Protein AF-X0WZ00-F1 (afdb_monomer_lite)

Sequence (249 aa):
QNRIVHDVNNLIITLAARQKIDLQDITTVICAGNTAMVHFLLNLDPTRIRREPYIASAGFVPPIRAAEAGIQINKRGLLYCLPSVAAYVGSDIVAGVLTTRIFTKKGISLFADIGTNGEVVLGNQDWLVCASSSAGPAFEGSGVKHGMRAGAGAIEKLAILDDGSFELKTIANTHPVGICGSGLLDTLAELFTHGIIDRTGRFKPNGQPRLTEGNEGWQFQITPAGNEHQEIVITQADIDNLVRSKAGV

Structure (mmCIF, N/CA/C/O backbone):
data_AF-X0WZ00-F1
#
_entry.id   AF-X0WZ00-F1
#
loop_
_atom_site.group_PDB
_atom_site.id
_atom_site.type_symbol
_atom_site.label_atom_id
_atom_site.label_alt_id
_atom_site.label_comp_id
_atom_site.label_asym_id
_atom_site.label_entity_id
_atom_site.label_seq_id
_atom_site.pdbx_PDB_ins_code
_atom_site.Cartn_x
_atom_site.Cartn_y
_atom_site.Cartn_z
_atom_site.occupancy
_atom_site.B_iso_or_equiv
_atom_site.auth_seq_id
_atom_site.auth_comp_id
_atom_site.auth_asym_id
_atom_site.auth_atom_id
_atom_site.pdbx_PDB_model_num
ATOM 1 N N . GLN A 1 1 ? 14.692 9.480 -8.667 1.00 94.31 1 GLN A N 1
ATOM 2 C CA . GLN A 1 1 ? 15.314 8.181 -8.981 1.00 94.31 1 GLN A CA 1
ATOM 3 C C . GLN A 1 1 ? 16.189 7.625 -7.856 1.00 94.31 1 GLN A C 1
ATOM 5 O O . GLN A 1 1 ? 15.836 6.595 -7.312 1.00 94.31 1 GLN A O 1
ATOM 10 N N . ASN A 1 2 ? 17.285 8.275 -7.446 1.00 95.94 2 ASN A N 1
ATOM 11 C CA . ASN A 1 2 ? 18.267 7.667 -6.520 1.00 95.94 2 ASN A CA 1
ATOM 12 C C . ASN A 1 2 ? 17.673 6.996 -5.267 1.00 95.94 2 ASN A C 1
ATOM 14 O O . ASN A 1 2 ? 18.110 5.916 -4.892 1.00 95.94 2 ASN A O 1
ATOM 18 N N . ARG A 1 3 ? 16.651 7.605 -4.653 1.00 96.81 3 ARG A N 1
ATOM 19 C CA . ARG A 1 3 ? 15.987 7.069 -3.456 1.00 96.81 3 ARG A CA 1
ATOM 20 C C . ARG A 1 3 ? 15.280 5.727 -3.701 1.00 96.81 3 ARG A C 1
ATOM 22 O O . ARG A 1 3 ? 15.552 4.780 -2.980 1.00 96.81 3 ARG A O 1
ATOM 29 N N . ILE A 1 4 ? 14.459 5.616 -4.754 1.00 96.50 4 ILE A N 1
ATOM 30 C CA . ILE A 1 4 ? 13.740 4.362 -5.056 1.00 96.50 4 ILE A CA 1
ATOM 31 C C . ILE A 1 4 ? 14.713 3.242 -5.441 1.00 96.50 4 ILE A C 1
ATOM 33 O O . ILE A 1 4 ? 14.561 2.109 -5.004 1.00 96.50 4 ILE A O 1
ATOM 37 N N . VAL A 1 5 ? 15.761 3.570 -6.202 1.00 97.69 5 VAL A N 1
ATOM 38 C CA . VAL A 1 5 ? 16.801 2.611 -6.601 1.00 97.69 5 VAL A CA 1
ATOM 39 C C . VAL A 1 5 ? 17.596 2.126 -5.390 1.00 97.69 5 VAL A C 1
ATOM 41 O O . VAL A 1 5 ? 17.893 0.938 -5.285 1.00 97.69 5 VAL A O 1
ATOM 44 N N . HIS A 1 6 ? 17.919 3.024 -4.457 1.00 97.94 6 HIS A N 1
ATOM 45 C CA . HIS A 1 6 ? 18.581 2.667 -3.206 1.00 97.94 6 HIS A CA 1
ATOM 46 C C . HIS A 1 6 ? 17.734 1.696 -2.376 1.00 97.94 6 HIS A C 1
ATOM 48 O O . HIS A 1 6 ? 18.243 0.653 -1.971 1.00 97.94 6 HIS A O 1
ATOM 54 N N . ASP A 1 7 ? 16.444 1.984 -2.195 1.00 96.88 7 ASP A N 1
ATOM 55 C CA . ASP A 1 7 ? 15.536 1.123 -1.431 1.00 96.88 7 ASP A CA 1
ATOM 56 C C . ASP A 1 7 ? 15.377 -0.258 -2.088 1.00 96.88 7 ASP A C 1
ATOM 58 O O . ASP A 1 7 ? 15.488 -1.285 -1.416 1.00 96.88 7 ASP A O 1
ATOM 62 N N . VAL A 1 8 ? 15.206 -0.298 -3.416 1.00 97.00 8 VAL A N 1
ATOM 63 C CA . VAL A 1 8 ? 15.152 -1.546 -4.197 1.00 97.00 8 VAL A CA 1
ATOM 64 C C . VAL A 1 8 ? 16.437 -2.357 -4.027 1.00 97.00 8 VAL A C 1
ATOM 66 O O . VAL A 1 8 ? 16.373 -3.549 -3.732 1.00 97.00 8 VAL A O 1
ATOM 69 N N . ASN A 1 9 ? 17.606 -1.726 -4.155 1.00 98.19 9 ASN A N 1
ATOM 70 C CA . ASN A 1 9 ? 18.889 -2.406 -3.980 1.00 98.19 9 ASN A CA 1
ATOM 71 C C . ASN A 1 9 ? 19.060 -2.939 -2.556 1.00 98.19 9 ASN A C 1
ATOM 73 O O . ASN A 1 9 ? 19.462 -4.087 -2.391 1.00 98.19 9 ASN A O 1
ATOM 77 N N . ASN A 1 10 ? 18.710 -2.155 -1.534 1.00 98.12 10 ASN A N 1
ATOM 78 C CA . ASN A 1 10 ? 18.778 -2.599 -0.142 1.00 98.12 10 ASN A CA 1
ATOM 79 C C . ASN A 1 10 ? 17.922 -3.852 0.088 1.00 98.12 10 ASN A C 1
ATOM 81 O O . ASN A 1 10 ? 18.379 -4.795 0.737 1.00 98.12 10 ASN A O 1
ATOM 85 N N . LEU A 1 11 ? 16.706 -3.894 -0.469 1.00 97.12 11 LEU A N 1
ATOM 86 C CA . LEU A 1 11 ? 15.827 -5.061 -0.380 1.00 97.12 11 LEU A CA 1
ATOM 87 C C . LEU A 1 11 ? 16.398 -6.275 -1.123 1.00 97.12 11 LEU A C 1
ATOM 89 O O . LEU A 1 11 ? 16.447 -7.360 -0.544 1.00 97.12 11 LEU A O 1
ATOM 93 N N . ILE A 1 12 ? 16.877 -6.098 -2.359 1.00 97.69 12 ILE A N 1
ATOM 94 C CA . ILE A 1 12 ? 17.497 -7.174 -3.151 1.00 97.69 12 ILE A CA 1
ATOM 95 C C . ILE A 1 12 ? 18.708 -7.751 -2.411 1.00 97.69 12 ILE A C 1
ATOM 97 O O . ILE A 1 12 ? 18.774 -8.961 -2.209 1.00 97.69 12 ILE A O 1
ATOM 101 N N . ILE A 1 13 ? 19.631 -6.898 -1.955 1.00 97.88 13 ILE A N 1
ATOM 102 C CA . ILE A 1 13 ? 20.845 -7.301 -1.229 1.00 97.88 13 ILE A CA 1
ATOM 103 C C . ILE A 1 13 ? 20.477 -8.049 0.054 1.00 97.88 13 ILE A C 1
ATOM 105 O O . ILE A 1 13 ? 21.031 -9.112 0.334 1.00 97.88 13 ILE A O 1
ATOM 109 N N . THR A 1 14 ? 19.508 -7.532 0.813 1.00 97.81 14 THR A N 1
ATOM 110 C CA . THR A 1 14 ? 19.050 -8.160 2.060 1.00 97.81 14 THR A CA 1
ATOM 111 C C . THR A 1 14 ? 18.461 -9.549 1.807 1.00 97.81 14 THR A C 1
ATOM 113 O O . THR A 1 14 ? 18.775 -10.493 2.533 1.00 97.81 14 THR A O 1
ATOM 116 N N . LEU A 1 15 ? 17.613 -9.701 0.785 1.00 97.25 15 LEU A N 1
ATOM 117 C CA . LEU A 1 15 ? 16.998 -10.985 0.443 1.00 97.25 15 LEU A CA 1
ATOM 118 C C . LEU A 1 15 ? 18.025 -11.980 -0.110 1.00 97.25 15 LEU A C 1
ATOM 120 O O . LEU A 1 15 ? 18.040 -13.131 0.325 1.00 97.25 15 LEU A O 1
ATOM 124 N N . ALA A 1 16 ? 18.913 -11.534 -1.000 1.00 97.69 16 ALA A N 1
ATOM 125 C CA . ALA A 1 16 ? 19.975 -12.358 -1.568 1.00 97.69 16 ALA A CA 1
ATOM 126 C C . ALA A 1 16 ? 20.918 -12.886 -0.476 1.00 97.69 16 ALA A C 1
ATOM 128 O O . ALA A 1 16 ? 21.170 -14.088 -0.412 1.00 97.69 16 ALA A O 1
ATOM 129 N N . ALA A 1 17 ? 21.344 -12.026 0.458 1.00 97.44 17 ALA A N 1
ATOM 130 C CA . ALA A 1 17 ? 22.181 -12.422 1.588 1.00 97.44 17 ALA A CA 1
ATOM 131 C C . ALA A 1 17 ? 21.488 -13.450 2.499 1.00 97.44 17 ALA A C 1
ATOM 133 O O . ALA A 1 17 ? 22.096 -14.454 2.873 1.00 97.44 17 ALA A O 1
ATOM 134 N N . ARG A 1 18 ? 20.200 -13.246 2.818 1.00 97.06 18 ARG A N 1
ATOM 135 C CA . ARG A 1 18 ? 19.408 -14.192 3.630 1.00 97.06 18 ARG A CA 1
ATOM 136 C C . ARG A 1 18 ? 19.293 -15.569 2.978 1.00 97.06 18 ARG A C 1
ATOM 138 O O . ARG A 1 18 ? 19.318 -16.570 3.686 1.00 97.06 18 ARG A O 1
ATOM 145 N N . GLN A 1 19 ? 19.180 -15.611 1.653 1.00 97.38 19 GLN A N 1
ATOM 146 C CA . GLN A 1 19 ? 19.048 -16.849 0.880 1.00 97.38 19 GLN A CA 1
ATOM 147 C C . GLN A 1 19 ? 20.389 -17.404 0.372 1.00 97.38 19 GLN A C 1
ATOM 149 O O . GLN A 1 19 ? 20.400 -18.448 -0.273 1.00 97.38 19 GLN A O 1
ATOM 154 N N . LYS A 1 20 ? 21.516 -16.741 0.674 1.00 97.50 20 LYS A N 1
ATOM 155 C CA . LYS A 1 20 ? 22.863 -17.091 0.183 1.00 97.50 20 LYS A CA 1
ATOM 156 C C . LYS A 1 20 ? 22.942 -17.182 -1.351 1.00 97.50 20 LYS A C 1
ATOM 158 O O . LYS A 1 20 ? 23.599 -18.070 -1.885 1.00 97.50 20 LYS A O 1
ATOM 163 N N . ILE A 1 21 ? 22.267 -16.266 -2.043 1.00 97.88 21 ILE A N 1
ATOM 164 C CA . ILE A 1 21 ? 22.277 -16.139 -3.506 1.00 97.88 21 ILE A CA 1
ATOM 165 C C . ILE A 1 21 ? 23.282 -15.046 -3.890 1.00 97.88 21 ILE A C 1
ATOM 167 O O . ILE A 1 21 ? 23.257 -13.963 -3.302 1.00 97.88 21 ILE A O 1
ATOM 171 N N . ASP A 1 22 ? 24.151 -15.302 -4.873 1.00 97.81 22 ASP A N 1
ATOM 172 C CA . ASP A 1 22 ? 25.007 -14.255 -5.438 1.00 97.81 22 ASP A CA 1
ATOM 173 C C . ASP A 1 22 ? 24.145 -13.298 -6.279 1.00 97.81 22 ASP A C 1
ATOM 175 O O . ASP A 1 22 ? 23.304 -13.721 -7.072 1.00 97.81 22 ASP A O 1
ATOM 179 N N . LEU A 1 23 ? 24.355 -11.986 -6.149 1.00 97.56 23 LEU A N 1
ATOM 180 C CA . LEU A 1 23 ? 23.665 -10.995 -6.982 1.00 97.56 23 LEU A CA 1
ATOM 181 C C . LEU A 1 23 ? 23.898 -11.234 -8.481 1.00 97.56 23 LEU A C 1
ATOM 183 O O . LEU A 1 23 ? 23.042 -10.885 -9.294 1.00 97.56 23 LEU A O 1
ATOM 187 N N . GLN A 1 24 ? 25.032 -11.834 -8.861 1.00 97.44 24 GLN A N 1
ATOM 188 C CA . GLN A 1 24 ? 25.316 -12.221 -10.242 1.00 97.44 24 GLN A CA 1
ATOM 189 C C . GLN A 1 24 ? 24.452 -13.390 -10.737 1.00 97.44 24 GLN A C 1
ATOM 191 O O . GLN A 1 24 ? 24.302 -13.533 -11.950 1.00 97.44 24 GLN A O 1
ATOM 196 N N . ASP A 1 25 ? 23.826 -14.171 -9.859 1.00 98.00 25 ASP A N 1
ATOM 197 C CA . ASP A 1 25 ? 22.879 -15.220 -10.261 1.00 98.00 25 ASP A CA 1
ATOM 198 C C . ASP A 1 25 ? 21.481 -14.652 -10.561 1.00 98.00 25 ASP A C 1
ATOM 200 O O . ASP A 1 25 ? 20.664 -15.286 -11.233 1.00 98.00 25 ASP A O 1
ATOM 204 N N . ILE A 1 26 ? 21.202 -13.416 -10.132 1.00 98.19 26 ILE A N 1
ATOM 205 C CA . ILE A 1 26 ? 19.947 -12.722 -10.423 1.00 98.19 26 ILE A CA 1
ATOM 206 C C . ILE A 1 26 ? 20.038 -12.106 -11.822 1.00 98.19 26 ILE A C 1
ATOM 208 O O . ILE A 1 26 ? 20.692 -11.087 -12.049 1.00 98.19 26 ILE A O 1
ATOM 212 N N . THR A 1 27 ? 19.373 -12.730 -12.791 1.00 98.12 27 THR A N 1
ATOM 213 C CA . THR A 1 27 ? 19.451 -12.337 -14.209 1.00 98.12 27 THR A CA 1
ATOM 214 C C . THR A 1 27 ? 18.275 -11.489 -14.683 1.00 98.12 27 THR A C 1
ATOM 216 O O . THR A 1 27 ? 18.316 -10.944 -15.786 1.00 98.12 27 THR A O 1
ATOM 219 N N . THR A 1 28 ? 17.203 -11.361 -13.902 1.00 98.06 28 THR A N 1
ATOM 220 C CA . THR A 1 28 ? 16.005 -10.615 -14.306 1.00 98.06 28 THR A CA 1
ATOM 221 C C . THR A 1 28 ? 15.279 -10.040 -13.096 1.00 98.06 28 THR A C 1
ATOM 223 O O . THR A 1 28 ? 15.147 -10.704 -12.072 1.00 98.06 28 THR A O 1
ATOM 226 N N . VAL A 1 29 ? 14.776 -8.815 -13.244 1.00 97.69 29 VAL A N 1
ATOM 227 C CA . VAL A 1 29 ? 13.856 -8.150 -12.317 1.00 97.69 29 VAL A CA 1
ATOM 228 C C . VAL A 1 29 ? 12.617 -7.729 -13.101 1.00 97.69 29 VAL A C 1
ATOM 230 O O . VAL A 1 29 ? 12.730 -7.134 -14.173 1.00 97.69 29 VAL A O 1
ATOM 233 N N . ILE A 1 30 ? 11.436 -8.033 -12.563 1.00 97.50 30 ILE A N 1
ATOM 234 C CA . ILE A 1 30 ? 10.154 -7.552 -13.086 1.00 97.50 30 ILE A CA 1
ATOM 235 C C . ILE A 1 30 ? 9.600 -6.528 -12.096 1.00 97.50 30 ILE A C 1
ATOM 237 O O . ILE A 1 30 ? 9.541 -6.776 -10.895 1.00 97.50 30 ILE A O 1
ATOM 241 N N . CYS A 1 31 ? 9.234 -5.369 -12.622 1.00 95.75 31 CYS A N 1
ATOM 242 C CA . CYS A 1 31 ? 8.854 -4.163 -11.912 1.00 95.75 31 CYS A CA 1
ATOM 243 C C . CYS A 1 31 ? 7.374 -3.869 -12.193 1.00 95.75 31 CYS A C 1
ATOM 245 O O . CYS A 1 31 ? 6.946 -3.824 -13.351 1.00 95.75 31 CYS A O 1
ATOM 247 N N . ALA A 1 32 ? 6.600 -3.676 -11.128 1.00 96.25 32 ALA A N 1
ATOM 248 C CA . ALA A 1 32 ? 5.213 -3.236 -11.179 1.00 96.25 32 ALA A CA 1
ATOM 249 C C . ALA A 1 32 ? 5.025 -2.084 -10.189 1.00 96.25 32 ALA A C 1
ATOM 251 O O . ALA A 1 32 ? 5.600 -2.101 -9.100 1.00 96.25 32 ALA A O 1
ATOM 252 N N . GLY A 1 33 ? 4.257 -1.077 -10.583 1.00 94.56 33 GLY A N 1
ATOM 253 C CA . GLY A 1 33 ? 3.961 0.088 -9.759 1.00 94.56 33 GLY A CA 1
ATOM 254 C C . GLY A 1 33 ? 3.137 1.107 -10.528 1.00 94.56 33 GLY A C 1
ATOM 255 O O . GLY A 1 33 ? 3.071 1.060 -11.762 1.00 94.56 33 GLY A O 1
ATOM 256 N N . ASN A 1 34 ? 2.534 2.048 -9.806 1.00 94.88 34 ASN A N 1
ATOM 257 C CA . ASN A 1 34 ? 1.778 3.105 -10.454 1.00 94.88 34 ASN A CA 1
ATOM 258 C C . ASN A 1 34 ? 2.660 3.892 -11.440 1.00 94.88 34 ASN A C 1
ATOM 260 O O . ASN A 1 34 ? 3.894 3.934 -11.331 1.00 94.88 34 ASN A O 1
ATOM 264 N N . THR A 1 35 ? 2.025 4.541 -12.412 1.00 96.31 35 THR A N 1
ATOM 265 C CA . THR A 1 35 ? 2.707 5.188 -13.539 1.00 96.31 35 THR A CA 1
ATOM 266 C C . THR A 1 35 ? 3.790 6.164 -13.078 1.00 96.31 35 THR A C 1
ATOM 268 O O . THR A 1 35 ? 4.890 6.170 -13.632 1.00 96.31 35 THR A O 1
ATOM 271 N N . ALA A 1 36 ? 3.534 6.944 -12.023 1.00 95.75 36 ALA A N 1
ATOM 272 C CA . ALA A 1 36 ? 4.513 7.876 -11.469 1.00 95.75 36 ALA A CA 1
ATOM 273 C C . ALA A 1 36 ? 5.739 7.162 -10.873 1.00 95.75 36 ALA A C 1
ATOM 275 O O . ALA A 1 36 ? 6.868 7.581 -11.133 1.00 95.75 36 ALA A O 1
ATOM 276 N N . MET A 1 37 ? 5.547 6.066 -10.128 1.00 95.69 37 MET A N 1
ATOM 277 C CA . MET A 1 37 ? 6.654 5.286 -9.560 1.00 95.69 37 MET A CA 1
ATOM 278 C C . MET A 1 37 ? 7.556 4.690 -10.640 1.00 95.69 37 MET A C 1
ATOM 280 O O . MET A 1 37 ? 8.781 4.773 -10.521 1.00 95.69 37 MET A O 1
ATOM 284 N N . VAL A 1 38 ? 6.980 4.167 -11.727 1.00 96.75 38 VAL A N 1
ATOM 285 C CA . VAL A 1 38 ? 7.760 3.662 -12.870 1.00 96.75 38 VAL A CA 1
ATOM 286 C C . VAL A 1 38 ? 8.565 4.792 -13.521 1.00 96.75 38 VAL A C 1
ATOM 288 O O . VAL A 1 38 ? 9.748 4.615 -13.811 1.00 96.75 38 VAL A O 1
ATOM 291 N N . HIS A 1 39 ? 7.981 5.986 -13.675 1.00 97.50 39 HIS A N 1
ATOM 292 C CA . HIS A 1 39 ? 8.710 7.149 -14.195 1.00 97.50 39 HIS A CA 1
ATOM 293 C C . HIS A 1 39 ? 9.869 7.549 -13.274 1.00 97.50 39 HIS A C 1
ATOM 295 O O . HIS A 1 39 ? 10.976 7.795 -13.751 1.00 97.50 39 HIS A O 1
ATOM 301 N N . PHE A 1 40 ? 9.662 7.551 -11.955 1.00 97.19 40 PHE A N 1
ATOM 302 C CA . PHE A 1 40 ? 10.725 7.857 -10.998 1.00 97.19 40 PHE A CA 1
ATOM 303 C C . PHE A 1 40 ? 11.846 6.817 -10.983 1.00 97.19 40 PHE A C 1
ATOM 305 O O . PHE A 1 40 ? 13.004 7.203 -10.800 1.00 97.19 40 PHE A O 1
ATOM 312 N N . LEU A 1 41 ? 11.518 5.532 -11.154 1.00 97.56 41 LEU A N 1
ATOM 313 C CA . LEU A 1 41 ? 12.489 4.440 -11.250 1.00 97.56 41 LEU A CA 1
ATOM 314 C C . LEU A 1 41 ? 13.350 4.567 -12.510 1.00 97.56 41 LEU A C 1
ATOM 316 O O . LEU A 1 41 ? 14.567 4.410 -12.442 1.00 97.56 41 LEU A O 1
ATOM 320 N N . LEU A 1 42 ? 12.727 4.891 -13.641 1.00 96.94 42 LEU A N 1
ATOM 321 C CA . LEU A 1 42 ? 13.376 4.969 -14.952 1.00 96.94 42 LEU A CA 1
ATOM 322 C C . LEU A 1 42 ? 13.938 6.360 -15.287 1.00 96.94 42 LEU A C 1
ATOM 324 O O . LEU A 1 42 ? 14.445 6.566 -16.385 1.00 96.94 42 LEU A O 1
ATOM 328 N N . ASN A 1 43 ? 13.853 7.313 -14.355 1.00 97.12 43 ASN A N 1
ATOM 329 C CA . ASN A 1 43 ? 14.239 8.715 -14.557 1.00 97.12 43 ASN A CA 1
ATOM 330 C C . ASN A 1 43 ? 13.526 9.411 -15.729 1.00 97.12 43 ASN A C 1
ATOM 332 O O . ASN A 1 43 ? 14.099 10.277 -16.389 1.00 97.12 43 ASN A O 1
ATOM 336 N N . LEU A 1 44 ? 12.281 9.029 -16.004 1.00 96.81 44 LEU A N 1
ATOM 337 C CA . LEU A 1 44 ? 11.454 9.669 -17.022 1.00 96.81 44 LEU A CA 1
ATOM 338 C C . LEU A 1 44 ? 10.802 10.931 -16.453 1.00 96.81 44 LEU A C 1
ATOM 340 O O . LEU A 1 44 ? 10.463 10.973 -15.270 1.00 96.81 44 LEU A O 1
ATOM 344 N N . ASP A 1 45 ? 10.570 11.937 -17.301 1.00 96.62 45 ASP A N 1
ATOM 345 C CA . ASP A 1 45 ? 9.886 13.171 -16.899 1.00 96.62 45 ASP A CA 1
ATOM 346 C C . ASP A 1 45 ? 8.425 12.881 -16.484 1.00 96.62 45 ASP A C 1
ATOM 348 O O . ASP A 1 45 ? 7.627 12.449 -17.324 1.00 96.62 45 ASP A O 1
ATOM 352 N N . PRO A 1 46 ? 8.036 13.122 -15.218 1.00 95.62 46 PRO A N 1
ATOM 353 C CA . PRO A 1 46 ? 6.682 12.888 -14.731 1.00 95.62 46 PRO A CA 1
ATOM 354 C C . PRO A 1 46 ? 5.796 14.145 -14.802 1.00 95.62 46 PRO A C 1
ATOM 356 O O . PRO A 1 46 ? 4.633 14.100 -14.403 1.00 95.62 46 PRO A O 1
ATOM 359 N N . THR A 1 47 ? 6.310 15.285 -15.284 1.00 95.25 47 THR A N 1
ATOM 360 C CA . THR A 1 47 ? 5.662 16.606 -15.167 1.00 95.25 47 THR A CA 1
ATOM 361 C C . THR A 1 47 ? 4.240 16.638 -15.729 1.00 95.25 47 THR A C 1
ATOM 363 O O . THR A 1 47 ? 3.360 17.287 -15.157 1.00 95.25 47 THR A O 1
ATOM 366 N N . ARG A 1 48 ? 4.001 15.928 -16.838 1.00 95.00 48 ARG A N 1
ATOM 367 C CA . ARG A 1 48 ? 2.707 15.906 -17.539 1.00 95.00 48 ARG A CA 1
ATOM 368 C C . ARG A 1 48 ? 1.702 14.894 -16.990 1.00 95.00 48 ARG A C 1
ATOM 370 O O . ARG A 1 48 ? 0.524 15.031 -17.291 1.00 95.00 48 ARG A O 1
ATO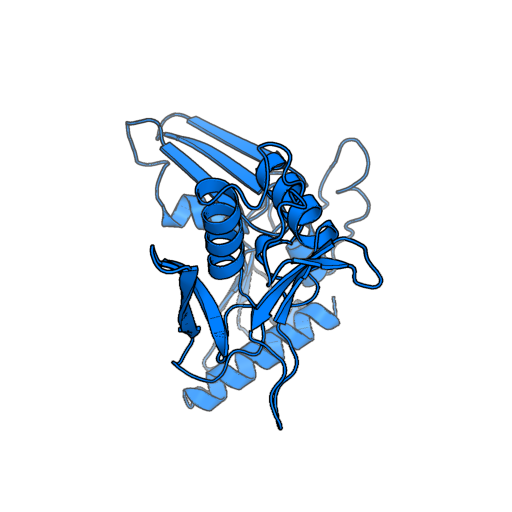M 377 N N . ILE A 1 49 ? 2.112 13.973 -16.113 1.00 95.56 49 ILE A N 1
ATOM 378 C CA . ILE A 1 49 ? 1.194 13.008 -15.479 1.00 95.56 49 ILE A CA 1
ATOM 379 C C . ILE A 1 49 ? 0.094 13.747 -14.705 1.00 95.56 49 ILE A C 1
ATOM 381 O O . ILE A 1 49 ? -1.074 13.393 -14.788 1.00 95.56 49 ILE A O 1
ATOM 385 N N . ARG A 1 50 ? 0.466 14.818 -13.993 1.00 94.06 50 ARG A N 1
ATOM 386 C CA . ARG A 1 50 ? -0.447 15.615 -13.154 1.00 94.06 50 ARG A CA 1
ATOM 387 C C . ARG A 1 50 ? -1.044 16.849 -13.834 1.00 94.06 50 ARG A C 1
ATOM 389 O O . ARG A 1 50 ? -1.725 17.623 -13.166 1.00 94.06 50 ARG A O 1
ATOM 396 N N . ARG A 1 51 ? -0.701 17.115 -15.097 1.00 93.12 51 ARG A N 1
ATOM 397 C CA . ARG A 1 51 ? -1.161 18.303 -15.831 1.00 93.12 51 ARG A CA 1
ATOM 398 C C . ARG A 1 51 ? -2.091 17.858 -16.931 1.00 93.12 51 ARG A C 1
ATOM 400 O O . ARG A 1 51 ? -1.721 16.971 -17.689 1.00 93.12 51 ARG A O 1
ATOM 407 N N . GLU A 1 52 ? -3.245 18.502 -17.038 1.00 92.88 52 GLU A N 1
ATOM 408 C CA . GLU A 1 52 ? -4.181 18.262 -18.131 1.00 92.88 52 GLU A CA 1
ATOM 409 C C . GLU A 1 52 ? -3.443 18.312 -19.488 1.00 92.88 52 GLU A C 1
ATOM 411 O O . GLU A 1 52 ? -2.629 19.221 -19.700 1.00 92.88 52 GLU A O 1
ATOM 416 N N . PRO A 1 53 ? -3.646 17.323 -20.381 1.00 94.62 53 PRO A N 1
ATOM 417 C CA . PRO A 1 53 ? -4.650 16.245 -20.340 1.00 94.62 53 PRO A CA 1
ATOM 418 C C . PRO A 1 53 ? -4.173 14.914 -19.706 1.00 94.62 53 PRO A C 1
ATOM 420 O O . PRO A 1 53 ? -4.613 13.844 -20.110 1.00 94.62 53 PRO A O 1
ATOM 423 N N . TYR A 1 54 ? -3.288 14.969 -18.705 1.00 94.25 54 TYR A N 1
ATOM 424 C CA . TYR A 1 54 ? -2.828 13.843 -17.871 1.00 94.25 54 TYR A CA 1
ATOM 425 C C . TYR A 1 54 ? -2.107 12.747 -18.664 1.00 94.25 54 TYR A C 1
ATOM 427 O O . TYR A 1 54 ? -2.479 11.574 -18.649 1.00 94.25 54 TYR A O 1
ATOM 435 N N . ILE A 1 55 ? -1.052 13.135 -19.383 1.00 94.50 55 ILE A N 1
ATOM 436 C CA . ILE A 1 55 ? -0.309 12.234 -20.273 1.00 94.50 55 ILE A CA 1
ATOM 437 C C . ILE A 1 55 ? 1.019 11.827 -19.631 1.00 94.50 55 ILE A C 1
ATOM 439 O O . ILE A 1 55 ? 1.847 12.670 -19.276 1.00 94.50 55 ILE A O 1
ATOM 443 N N . ALA A 1 56 ? 1.235 10.517 -19.524 1.00 95.50 56 ALA A N 1
ATOM 444 C CA . ALA A 1 56 ? 2.508 9.929 -19.123 1.00 95.50 56 ALA A CA 1
ATOM 445 C C . ALA A 1 56 ? 3.548 10.006 -20.253 1.00 95.50 56 ALA A C 1
ATOM 447 O O . ALA A 1 56 ? 3.198 9.962 -21.432 1.00 95.50 56 ALA A O 1
ATOM 448 N N . SER A 1 57 ? 4.835 10.080 -19.907 1.00 95.19 57 SER A N 1
ATOM 449 C CA . SER A 1 57 ? 5.913 10.105 -20.907 1.00 95.19 57 SER A CA 1
ATOM 450 C C . SER A 1 57 ? 6.033 8.781 -21.663 1.00 95.19 57 SER A C 1
ATOM 452 O O . SER A 1 57 ? 6.371 8.784 -22.844 1.00 95.19 57 SER A O 1
ATOM 454 N N . ALA A 1 58 ? 5.719 7.661 -21.007 1.00 94.38 58 ALA A N 1
ATOM 455 C CA . ALA A 1 58 ? 5.596 6.353 -21.639 1.00 94.38 58 ALA A CA 1
ATOM 456 C C . ALA A 1 58 ? 4.555 5.486 -20.912 1.00 94.38 58 ALA A C 1
ATOM 458 O O . ALA A 1 58 ? 4.538 5.437 -19.683 1.00 94.38 58 ALA A O 1
ATOM 459 N N . GLY A 1 59 ? 3.711 4.779 -21.672 1.00 92.62 59 GLY A N 1
ATOM 460 C CA . GLY A 1 59 ? 2.841 3.710 -21.152 1.00 92.62 59 GLY 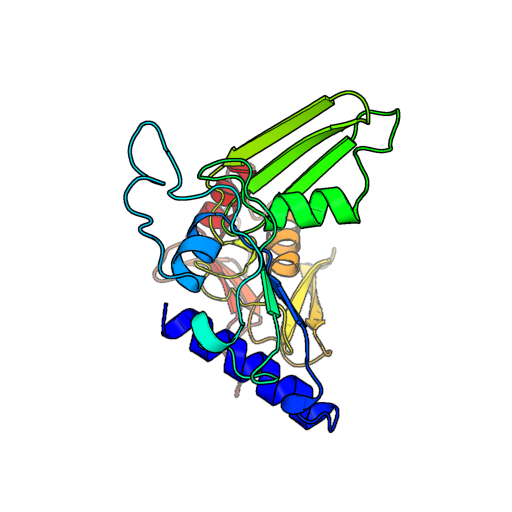A CA 1
ATOM 461 C C . GLY A 1 59 ? 3.493 2.324 -21.211 1.00 92.62 59 GLY A C 1
ATOM 462 O O . GLY A 1 59 ? 3.127 1.424 -20.464 1.00 92.62 59 GLY A O 1
ATOM 463 N N . PHE A 1 60 ? 4.503 2.155 -22.063 1.00 95.62 60 PHE A N 1
ATOM 464 C CA . PHE A 1 60 ? 5.284 0.931 -22.200 1.00 95.62 60 PHE A CA 1
ATOM 465 C C . PHE A 1 60 ? 6.751 1.298 -22.403 1.00 95.62 60 PHE A C 1
ATOM 467 O O . PHE A 1 60 ? 7.065 2.187 -23.197 1.00 95.62 60 PHE A O 1
ATOM 474 N N . VAL A 1 61 ? 7.639 0.601 -21.698 1.00 93.94 61 VAL A N 1
ATOM 475 C CA . VAL A 1 61 ? 9.088 0.725 -21.860 1.00 93.94 61 VAL A CA 1
ATOM 476 C C . VAL A 1 61 ? 9.626 -0.668 -22.185 1.00 93.94 61 VAL A C 1
ATOM 478 O O . VAL A 1 61 ? 9.301 -1.611 -21.460 1.00 93.94 61 VAL A O 1
ATOM 481 N N . PRO A 1 62 ? 10.405 -0.837 -23.271 1.00 95.62 62 PRO A N 1
ATOM 482 C CA . PRO A 1 62 ? 11.006 -2.128 -23.580 1.00 95.62 62 PRO A CA 1
ATOM 483 C C . PRO A 1 62 ? 11.968 -2.560 -22.461 1.00 95.62 62 PRO A C 1
ATOM 485 O O . PRO A 1 62 ? 12.429 -1.718 -21.689 1.00 95.62 62 PRO A O 1
ATOM 488 N N . PRO A 1 63 ? 12.306 -3.856 -22.367 1.00 97.00 63 PRO A N 1
ATOM 489 C CA . PRO A 1 63 ? 13.257 -4.327 -21.368 1.00 97.00 63 PRO A CA 1
ATOM 490 C C . PRO A 1 63 ? 14.600 -3.607 -21.514 1.00 97.00 63 PRO A C 1
ATOM 492 O O . PRO A 1 63 ? 15.157 -3.549 -22.612 1.00 97.00 63 PRO A O 1
ATOM 495 N N . ILE A 1 64 ? 15.123 -3.089 -20.406 1.00 97.44 64 ILE A N 1
ATOM 496 C CA . ILE A 1 64 ? 16.431 -2.423 -20.346 1.00 97.44 64 ILE A CA 1
ATOM 497 C C . ILE A 1 64 ? 17.399 -3.245 -19.502 1.00 97.44 64 ILE A C 1
ATOM 499 O O . ILE A 1 64 ? 16.988 -4.159 -18.781 1.00 97.44 64 ILE A O 1
ATOM 503 N N . ARG A 1 65 ? 18.696 -2.930 -19.534 1.00 98.12 65 ARG A N 1
ATOM 504 C CA . ARG A 1 65 ? 19.610 -3.522 -18.549 1.00 98.12 65 ARG A CA 1
ATOM 505 C C . ARG A 1 65 ? 19.283 -2.959 -17.173 1.00 98.12 65 ARG A C 1
ATOM 507 O O . ARG A 1 65 ? 19.165 -1.750 -17.005 1.00 98.12 65 ARG A O 1
ATOM 514 N N . ALA A 1 66 ? 19.226 -3.817 -16.161 1.00 97.88 66 ALA A N 1
ATOM 515 C CA . ALA A 1 66 ? 18.978 -3.393 -14.783 1.00 97.88 66 ALA A CA 1
ATOM 516 C C . ALA A 1 66 ? 20.010 -2.353 -14.297 1.00 97.88 66 ALA A C 1
ATOM 518 O O . ALA A 1 66 ? 19.666 -1.410 -13.585 1.00 97.88 66 ALA A O 1
ATOM 519 N N . ALA A 1 67 ? 21.254 -2.469 -14.775 1.00 97.31 67 ALA A N 1
ATOM 520 C CA . ALA A 1 67 ? 22.326 -1.518 -14.500 1.00 97.31 67 ALA A CA 1
ATOM 521 C C . ALA A 1 67 ? 22.041 -0.091 -15.012 1.00 97.31 67 ALA A C 1
ATOM 523 O O . ALA A 1 67 ? 22.508 0.862 -14.397 1.00 97.31 67 ALA A O 1
ATOM 524 N N . GLU A 1 68 ? 21.258 0.080 -16.085 1.00 96.56 68 GLU A N 1
ATOM 525 C CA . GLU A 1 68 ? 20.880 1.406 -16.609 1.00 96.56 68 GLU A CA 1
ATOM 526 C C . GLU A 1 68 ? 19.938 2.150 -15.650 1.00 96.56 68 GLU A C 1
ATOM 528 O O . GLU A 1 68 ? 19.996 3.372 -15.547 1.00 96.56 68 GLU A O 1
ATOM 533 N N . ALA A 1 69 ? 19.122 1.413 -14.888 1.00 96.38 69 ALA A N 1
ATOM 534 C CA . ALA A 1 69 ? 18.303 1.958 -13.805 1.00 96.38 69 ALA A CA 1
ATOM 535 C C . ALA A 1 69 ? 19.051 2.024 -12.457 1.00 96.38 69 ALA A C 1
ATOM 537 O O . ALA A 1 69 ? 18.477 2.445 -11.457 1.00 96.38 69 ALA A O 1
ATOM 538 N N . GLY A 1 70 ? 20.316 1.587 -12.399 1.00 97.19 70 GLY A N 1
ATOM 539 C CA . GLY A 1 70 ? 21.108 1.517 -11.168 1.00 97.19 70 GLY A CA 1
ATOM 540 C C . GLY A 1 70 ? 20.773 0.335 -10.246 1.00 97.19 70 GLY A C 1
ATOM 541 O O . GLY A 1 70 ? 21.181 0.341 -9.083 1.00 97.19 70 GLY A O 1
ATOM 542 N N . ILE A 1 71 ? 20.049 -0.678 -10.735 1.00 98.12 71 ILE A N 1
ATOM 543 C CA . ILE A 1 71 ? 19.722 -1.893 -9.976 1.00 98.12 71 ILE A CA 1
ATOM 544 C C . ILE A 1 71 ? 20.916 -2.863 -9.985 1.00 98.12 71 ILE A C 1
ATOM 546 O O . ILE A 1 71 ? 21.470 -3.190 -11.037 1.00 98.12 71 ILE A O 1
ATOM 550 N N . GLN A 1 72 ? 21.301 -3.340 -8.802 1.00 97.44 72 GLN A N 1
ATOM 551 C CA . GLN A 1 72 ? 22.506 -4.134 -8.558 1.00 97.44 72 GLN A CA 1
ATOM 552 C C . GLN A 1 72 ? 22.213 -5.639 -8.584 1.00 97.44 72 GLN A C 1
ATOM 554 O O . GLN A 1 72 ? 22.049 -6.283 -7.552 1.00 97.44 72 GLN A O 1
ATOM 559 N N . ILE A 1 73 ? 22.169 -6.193 -9.794 1.00 98.19 73 ILE A N 1
ATOM 560 C CA . ILE A 1 73 ? 22.077 -7.636 -10.064 1.00 98.19 73 ILE A CA 1
ATOM 561 C C . ILE A 1 73 ? 23.199 -8.049 -11.037 1.00 98.19 73 ILE A C 1
ATOM 563 O O . ILE A 1 73 ? 24.208 -7.343 -11.161 1.00 98.19 73 ILE A O 1
ATOM 567 N N . ASN A 1 74 ? 23.051 -9.159 -11.768 1.00 98.25 74 ASN A N 1
ATOM 568 C CA . ASN A 1 74 ? 23.953 -9.495 -12.868 1.00 98.25 74 ASN A CA 1
ATOM 569 C C . ASN A 1 74 ? 24.138 -8.298 -13.824 1.00 98.25 74 ASN A C 1
ATOM 571 O O . ASN A 1 74 ? 23.170 -7.651 -14.221 1.00 98.25 74 ASN A O 1
ATOM 575 N N . LYS A 1 75 ? 25.372 -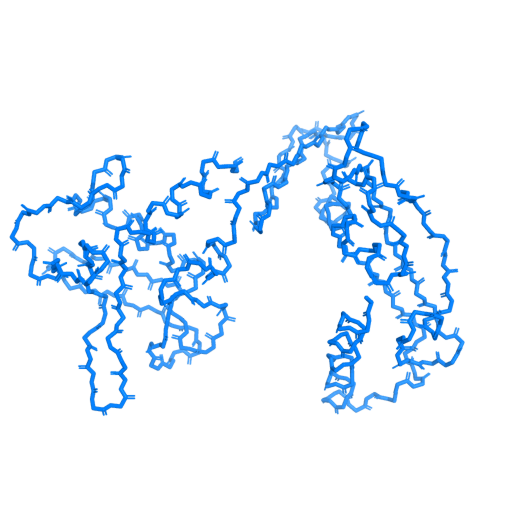8.031 -14.273 1.00 94.88 75 LYS A N 1
ATOM 576 C CA . LYS A 1 75 ? 25.676 -6.915 -15.202 1.00 94.88 75 LYS A CA 1
ATOM 577 C C . LYS A 1 75 ? 24.948 -7.000 -16.554 1.00 94.88 75 LYS A C 1
ATOM 579 O O . LYS A 1 75 ? 24.809 -5.999 -17.256 1.00 94.88 75 LYS A O 1
ATOM 584 N N . ARG A 1 76 ? 24.518 -8.199 -16.955 1.00 97.00 76 ARG A N 1
ATOM 585 C CA . ARG A 1 76 ? 23.683 -8.458 -18.142 1.00 97.00 76 ARG A CA 1
ATOM 586 C C . ARG A 1 76 ? 22.212 -8.681 -17.791 1.00 97.00 76 ARG A C 1
ATOM 588 O O . ARG A 1 76 ? 21.433 -8.989 -18.686 1.00 97.00 76 ARG A O 1
ATOM 595 N N . GLY A 1 77 ? 21.853 -8.557 -16.517 1.00 98.25 77 GLY A N 1
ATOM 596 C CA . GLY A 1 77 ? 20.497 -8.748 -16.047 1.00 98.25 77 GLY A CA 1
ATOM 597 C C . GLY A 1 77 ? 19.550 -7.690 -16.601 1.00 98.25 77 GLY A C 1
ATOM 598 O O . GLY A 1 77 ? 19.939 -6.542 -16.840 1.00 98.25 77 GLY A O 1
ATOM 599 N N . LEU A 1 78 ? 18.305 -8.096 -16.823 1.00 98.50 78 LEU A N 1
ATOM 600 C CA . LEU A 1 78 ? 17.281 -7.262 -17.441 1.00 98.50 78 LEU A CA 1
ATOM 601 C C . LEU A 1 78 ? 16.285 -6.746 -16.404 1.00 98.50 78 LEU A C 1
ATOM 603 O O . LEU A 1 78 ? 15.910 -7.464 -15.478 1.00 98.50 78 LEU A O 1
ATOM 607 N N . LEU A 1 79 ? 15.840 -5.510 -16.597 1.00 98.31 79 LEU A N 1
ATOM 608 C CA . LEU A 1 79 ? 14.701 -4.919 -15.914 1.00 98.31 79 LEU A CA 1
ATOM 609 C C . LEU A 1 79 ? 13.530 -4.858 -16.894 1.00 98.31 79 LEU A C 1
ATOM 611 O O . LEU A 1 79 ? 13.595 -4.175 -17.917 1.00 98.31 79 LEU A O 1
ATOM 615 N N . TYR A 1 80 ? 12.454 -5.553 -16.548 1.00 98.19 80 TYR A N 1
ATOM 616 C CA . TYR A 1 80 ? 11.163 -5.452 -17.212 1.00 98.19 80 TYR A CA 1
ATOM 617 C C . TYR A 1 80 ? 10.261 -4.590 -16.349 1.00 98.19 80 TYR A C 1
ATOM 619 O O . TYR A 1 80 ? 10.092 -4.893 -15.173 1.00 98.19 80 TYR A O 1
ATOM 627 N N . CYS A 1 81 ? 9.645 -3.563 -16.917 1.00 97.00 81 CYS A N 1
ATOM 628 C CA . CYS A 1 81 ? 8.559 -2.860 -16.251 1.00 97.00 81 CYS A CA 1
ATOM 629 C C . CYS A 1 81 ? 7.258 -3.161 -16.980 1.00 97.00 81 CYS A C 1
ATOM 631 O O . CYS A 1 81 ? 7.176 -3.044 -18.204 1.00 97.00 81 CYS A O 1
ATOM 633 N N . LEU A 1 82 ? 6.256 -3.601 -16.224 1.00 97.44 82 LEU A N 1
ATOM 634 C CA . LEU A 1 82 ? 4.938 -3.877 -16.775 1.00 97.44 82 LEU A CA 1
ATOM 635 C C . LEU A 1 82 ? 4.317 -2.582 -17.343 1.00 97.44 82 LEU A C 1
ATOM 637 O O . LEU A 1 82 ? 4.630 -1.487 -16.859 1.00 97.44 82 LEU A O 1
ATOM 641 N N . PRO A 1 83 ? 3.460 -2.680 -18.376 1.00 96.69 83 PRO A N 1
ATOM 642 C CA . PRO A 1 83 ? 2.855 -1.509 -19.000 1.00 96.69 83 PRO A CA 1
ATOM 643 C C . PRO A 1 83 ? 1.872 -0.813 -18.056 1.00 96.69 83 PRO A C 1
ATOM 645 O O . PRO A 1 83 ? 1.176 -1.458 -17.276 1.00 96.69 83 PRO A O 1
ATOM 648 N N . SER A 1 84 ? 1.805 0.510 -18.158 1.00 96.38 84 SER A N 1
ATOM 649 C CA . SER A 1 84 ? 0.792 1.352 -17.516 1.00 96.38 84 SER A CA 1
ATOM 650 C C . SER A 1 84 ? -0.366 1.617 -18.480 1.00 96.38 84 SER A C 1
ATOM 652 O O . SER A 1 84 ? -0.158 1.702 -19.691 1.00 96.38 84 SER A O 1
ATOM 654 N N . VAL A 1 85 ? -1.578 1.780 -17.950 1.00 96.25 85 VAL A N 1
ATOM 655 C CA . VAL A 1 85 ? -2.791 2.030 -18.747 1.00 96.25 85 VAL A CA 1
ATOM 656 C C . VAL A 1 85 ? -3.012 3.528 -18.966 1.00 96.25 85 VAL A C 1
ATOM 658 O O . VAL A 1 85 ? -3.335 3.956 -20.071 1.00 96.25 85 VAL A O 1
ATOM 661 N N . ALA A 1 86 ? -2.821 4.337 -17.921 1.00 94.44 86 ALA A N 1
ATOM 662 C CA . ALA A 1 86 ? -3.055 5.782 -17.932 1.00 94.44 86 ALA A CA 1
ATOM 663 C C . ALA A 1 86 ? -2.131 6.505 -16.933 1.00 94.44 86 ALA A C 1
ATOM 665 O O . ALA A 1 86 ? -1.301 5.880 -16.277 1.00 94.44 86 ALA A O 1
ATOM 666 N N . ALA A 1 87 ? -2.277 7.824 -16.769 1.00 94.25 87 ALA A N 1
ATOM 667 C CA . ALA A 1 87 ? -1.521 8.594 -15.770 1.00 94.25 87 ALA A CA 1
ATOM 668 C C . ALA A 1 87 ? -1.693 8.078 -14.330 1.00 94.25 87 ALA A C 1
ATOM 670 O O . ALA A 1 87 ? -0.725 8.079 -13.572 1.00 94.25 87 ALA A O 1
ATOM 671 N N . TYR A 1 88 ? -2.897 7.622 -13.976 1.00 94.50 88 TYR A N 1
ATOM 672 C CA . TYR A 1 88 ? -3.251 7.194 -12.616 1.00 94.50 88 TYR A CA 1
ATOM 673 C C . TYR A 1 88 ? -3.614 5.708 -12.505 1.00 94.50 88 TYR A C 1
ATOM 675 O O . TYR A 1 88 ? -3.942 5.243 -11.426 1.00 94.50 88 TYR A O 1
ATOM 683 N N . VAL A 1 89 ? -3.540 4.955 -13.606 1.00 96.06 89 VAL A N 1
ATOM 684 C CA . VAL A 1 89 ? -3.696 3.494 -13.595 1.00 96.06 89 VAL A CA 1
ATOM 685 C C . VAL A 1 89 ? -2.413 2.902 -14.150 1.00 96.06 89 VAL A C 1
ATOM 687 O O . VAL A 1 89 ? -2.183 2.912 -15.364 1.00 96.06 89 VAL A O 1
ATOM 690 N N . GLY A 1 90 ? -1.546 2.468 -13.240 1.00 96.06 90 GLY A N 1
ATOM 691 C CA . GLY A 1 90 ? -0.231 1.957 -13.582 1.00 96.06 90 GLY A CA 1
ATOM 692 C C . GLY A 1 90 ? -0.178 0.446 -13.694 1.00 96.06 90 GLY A C 1
ATOM 693 O O . GLY A 1 90 ? -1.177 -0.243 -13.906 1.00 96.06 90 GLY A O 1
ATOM 694 N N . SER A 1 91 ? 1.046 -0.057 -13.626 1.00 96.56 91 SER A N 1
ATOM 695 C CA . SER A 1 91 ? 1.344 -1.445 -13.934 1.00 96.56 91 SER A CA 1
ATOM 696 C C . SER A 1 91 ? 1.210 -2.389 -12.741 1.00 96.56 91 SER A C 1
ATOM 698 O O . SER A 1 91 ? 1.123 -3.600 -12.928 1.00 96.56 91 SER A O 1
ATOM 700 N N . ASP A 1 92 ? 1.122 -1.840 -11.531 1.00 96.19 92 ASP A N 1
ATOM 701 C CA . ASP A 1 92 ? 0.602 -2.507 -10.334 1.00 96.19 92 ASP A CA 1
ATOM 702 C C . ASP A 1 92 ? -0.814 -3.043 -10.560 1.00 96.19 92 ASP A C 1
ATOM 704 O O . ASP A 1 92 ? -1.064 -4.233 -10.358 1.00 96.19 92 ASP A O 1
ATOM 708 N N . ILE A 1 93 ? -1.706 -2.218 -11.108 1.00 97.06 93 ILE A N 1
ATOM 709 C CA . ILE A 1 93 ? -3.082 -2.634 -11.411 1.00 97.06 93 ILE A CA 1
ATOM 710 C C . ILE A 1 93 ? -3.106 -3.695 -12.509 1.00 97.06 93 ILE A C 1
ATOM 712 O O . ILE A 1 93 ? -3.819 -4.695 -12.404 1.00 97.06 93 ILE A O 1
ATOM 716 N N . VAL A 1 94 ? -2.273 -3.541 -13.542 1.00 96.75 94 VAL A N 1
ATOM 717 C CA . VAL A 1 94 ? -2.116 -4.559 -14.593 1.00 96.75 94 VAL A CA 1
ATOM 718 C C . VAL A 1 94 ? -1.610 -5.883 -14.010 1.00 96.75 94 VAL A C 1
ATOM 720 O O . VAL A 1 94 ? -2.118 -6.944 -14.376 1.00 96.75 94 VAL A O 1
ATOM 723 N N . ALA A 1 95 ? -0.658 -5.846 -13.073 1.00 97.12 95 ALA A N 1
ATOM 724 C CA . ALA A 1 95 ? -0.175 -7.034 -12.373 1.00 97.12 95 ALA A CA 1
ATOM 725 C C . ALA A 1 95 ? -1.283 -7.701 -11.539 1.00 97.12 95 ALA A C 1
ATOM 727 O O . ALA A 1 95 ? -1.416 -8.929 -11.565 1.00 97.12 95 ALA A O 1
ATOM 728 N N . GLY A 1 96 ? -2.115 -6.912 -10.853 1.00 96.56 96 GLY A N 1
ATOM 729 C CA . GLY A 1 96 ? -3.286 -7.396 -10.118 1.00 96.56 96 GLY A CA 1
ATOM 730 C C . GLY A 1 96 ? -4.310 -8.080 -11.029 1.00 96.56 96 GLY A C 1
ATOM 731 O O . GLY A 1 96 ? -4.730 -9.212 -10.771 1.00 96.56 96 GLY A O 1
ATOM 732 N N . VAL A 1 97 ? -4.648 -7.460 -12.162 1.00 97.50 97 VAL A N 1
ATOM 733 C CA . VAL A 1 97 ? -5.539 -8.037 -13.186 1.00 97.50 97 VAL A CA 1
ATOM 734 C C . VAL A 1 97 ? -4.968 -9.336 -13.762 1.00 97.50 97 VAL A C 1
ATOM 736 O O . VAL A 1 97 ? -5.698 -10.320 -13.920 1.00 97.50 97 VAL A O 1
ATOM 739 N N . LEU A 1 98 ? -3.661 -9.373 -14.038 1.00 97.19 98 LEU A N 1
ATOM 740 C CA . LEU A 1 98 ? -2.983 -10.573 -14.528 1.00 97.19 98 LEU A CA 1
ATOM 741 C C . LEU A 1 98 ? -3.051 -11.715 -13.505 1.00 97.19 98 LEU A C 1
ATOM 743 O O . LEU A 1 98 ? -3.330 -12.858 -13.869 1.00 97.19 98 LEU A O 1
ATOM 747 N N . THR A 1 99 ? -2.845 -11.392 -12.228 1.00 96.88 99 THR A N 1
ATOM 748 C CA . THR A 1 99 ? -2.845 -12.350 -11.114 1.00 96.88 99 THR A CA 1
ATOM 749 C C . THR A 1 99 ? -4.237 -12.925 -10.859 1.00 96.88 99 THR A C 1
ATOM 751 O O . THR A 1 99 ? -4.404 -14.136 -10.728 1.00 96.88 99 THR A O 1
ATOM 754 N N . THR A 1 100 ? -5.259 -12.069 -10.832 1.00 96.94 100 THR A N 1
ATOM 755 C CA . THR A 1 100 ? -6.659 -12.458 -10.580 1.00 96.94 100 THR A CA 1
ATOM 756 C C . THR A 1 100 ? -7.309 -13.154 -11.776 1.00 96.94 100 THR A C 1
ATOM 758 O O . THR A 1 100 ? -8.268 -13.916 -11.616 1.00 96.94 100 THR A O 1
ATOM 761 N N . ARG A 1 101 ? -6.785 -12.913 -12.985 1.00 97.25 101 ARG A N 1
ATOM 762 C CA . ARG A 1 101 ? -7.307 -13.434 -14.255 1.00 97.25 101 ARG A CA 1
ATOM 763 C C . ARG A 1 101 ? -8.774 -13.068 -14.491 1.00 97.25 101 ARG A C 1
ATOM 765 O O . ARG A 1 101 ? -9.516 -13.856 -15.079 1.00 97.25 101 ARG A O 1
ATOM 772 N N . ILE A 1 102 ? -9.210 -11.880 -14.058 1.00 96.94 102 ILE A N 1
ATOM 773 C CA . ILE A 1 102 ? -10.585 -11.400 -14.305 1.00 96.94 102 ILE A CA 1
ATOM 774 C C . ILE A 1 102 ? -10.918 -11.361 -15.806 1.00 96.94 102 ILE A C 1
ATOM 776 O O . ILE A 1 102 ? -12.030 -11.698 -16.204 1.00 96.94 102 ILE A O 1
ATOM 780 N N . PHE A 1 103 ? -9.912 -11.097 -16.646 1.00 97.00 103 PHE A N 1
ATOM 781 C CA . PHE A 1 103 ? -9.990 -11.103 -18.110 1.00 97.00 103 PHE A CA 1
ATOM 782 C C . PHE A 1 103 ? -10.205 -12.497 -18.729 1.00 97.00 103 PHE A C 1
ATOM 784 O O . PHE A 1 103 ? -10.270 -12.632 -19.944 1.00 97.00 103 PHE A O 1
ATOM 791 N N . THR A 1 104 ? -10.277 -13.566 -17.929 1.00 97.81 104 THR A N 1
ATOM 792 C CA . THR A 1 104 ? -10.638 -14.910 -18.413 1.00 97.81 104 THR A CA 1
ATOM 793 C C . THR A 1 104 ? -11.975 -15.388 -17.853 1.00 97.81 104 THR A C 1
ATOM 795 O O . THR A 1 104 ? -12.339 -16.551 -18.034 1.00 97.81 104 THR A O 1
ATOM 798 N N . LYS A 1 105 ? -12.673 -14.557 -17.075 1.00 97.31 105 LYS A N 1
ATOM 799 C CA . LYS A 1 105 ? -13.946 -14.915 -16.445 1.00 97.31 105 LYS A CA 1
ATOM 800 C C . LYS A 1 105 ? -15.093 -14.496 -17.356 1.00 97.31 105 LYS A C 1
ATOM 802 O O . LYS A 1 105 ? -15.053 -13.429 -17.953 1.00 97.31 105 LYS A O 1
ATOM 807 N N . LYS A 1 106 ? -16.138 -15.326 -17.440 1.00 97.44 106 LYS A N 1
ATOM 808 C CA . LYS A 1 106 ? -17.377 -14.969 -18.154 1.00 97.44 106 LYS A CA 1
ATOM 809 C C . LYS A 1 106 ? -18.224 -13.974 -17.354 1.00 97.44 106 LYS A C 1
ATOM 811 O O . LYS A 1 106 ? -18.785 -13.044 -17.923 1.00 97.44 106 LYS A O 1
ATOM 816 N N . GLY A 1 107 ? -18.317 -14.187 -16.039 1.00 97.25 107 GLY A N 1
ATOM 817 C CA . GLY A 1 107 ? -19.054 -13.311 -15.130 1.00 97.25 107 GLY A CA 1
ATOM 818 C C . GLY A 1 107 ? -18.323 -11.996 -14.865 1.00 97.25 107 GLY A C 1
ATOM 819 O O . GLY A 1 107 ? -17.093 -11.949 -14.903 1.00 97.25 107 GLY A O 1
ATOM 820 N N . ILE A 1 108 ? -19.095 -10.950 -14.570 1.00 97.62 108 ILE A N 1
ATOM 821 C CA . ILE A 1 108 ? -18.567 -9.638 -14.190 1.00 97.62 108 ILE A CA 1
ATOM 822 C C . ILE A 1 108 ? -17.859 -9.757 -12.839 1.00 97.62 108 ILE A C 1
ATOM 824 O O . ILE A 1 108 ? -18.415 -10.298 -11.884 1.00 97.62 108 ILE A O 1
ATOM 828 N N . SER A 1 109 ? -16.632 -9.250 -12.778 1.00 97.50 109 SER A N 1
ATOM 829 C CA . SER A 1 109 ? -15.786 -9.216 -11.588 1.00 97.50 109 SER A CA 1
ATOM 830 C C . SER A 1 109 ? -15.354 -7.782 -11.304 1.00 97.50 109 SER A C 1
ATOM 832 O O . SER A 1 109 ? -15.086 -7.022 -12.235 1.00 97.50 109 SER A O 1
ATOM 834 N N . LEU A 1 110 ? -15.261 -7.436 -10.022 1.00 96.75 110 LEU A N 1
ATOM 835 C CA . LEU A 1 110 ? -14.659 -6.195 -9.547 1.00 96.75 110 LEU A CA 1
ATOM 836 C C . LEU A 1 110 ? -13.358 -6.542 -8.821 1.00 96.75 110 LEU A C 1
ATOM 838 O O . LEU A 1 110 ? -13.368 -7.291 -7.846 1.00 96.75 110 LEU A O 1
ATOM 842 N N . PHE A 1 111 ? -12.252 -6.003 -9.312 1.00 96.56 111 PHE A N 1
ATOM 843 C CA . PHE A 1 111 ? -10.979 -5.947 -8.610 1.00 96.56 111 PHE A CA 1
ATOM 844 C C . PHE A 1 111 ? -10.826 -4.546 -8.018 1.00 96.56 111 PHE A C 1
ATOM 846 O O . PHE A 1 111 ? -11.079 -3.566 -8.715 1.00 96.56 111 PHE A O 1
ATOM 853 N N . ALA A 1 112 ? -10.430 -4.461 -6.753 1.00 93.38 112 ALA A N 1
ATOM 854 C CA . ALA A 1 112 ? -10.143 -3.208 -6.071 1.00 93.38 112 ALA A CA 1
ATOM 855 C C . ALA A 1 112 ? -8.768 -3.319 -5.408 1.00 93.38 112 ALA A C 1
ATOM 857 O O . ALA A 1 112 ? -8.543 -4.235 -4.613 1.00 93.38 112 ALA A O 1
ATOM 858 N N . ASP A 1 113 ? -7.870 -2.408 -5.764 1.00 91.19 113 ASP A N 1
ATOM 859 C CA . ASP A 1 113 ? -6.597 -2.180 -5.095 1.00 91.19 113 ASP A CA 1
ATOM 860 C C . ASP A 1 113 ? -6.764 -0.965 -4.179 1.00 91.19 113 ASP A C 1
ATOM 862 O O . ASP A 1 113 ? -7.142 0.123 -4.618 1.00 91.19 113 ASP A O 1
ATOM 866 N N . ILE A 1 114 ? -6.579 -1.193 -2.882 1.00 84.06 114 ILE A N 1
ATOM 867 C CA . ILE A 1 114 ? -6.814 -0.195 -1.843 1.00 84.06 114 ILE A CA 1
ATOM 868 C C . ILE A 1 114 ? -5.469 0.143 -1.222 1.00 84.06 114 ILE A C 1
ATOM 870 O O . ILE A 1 114 ? -4.965 -0.585 -0.364 1.00 84.06 114 ILE A O 1
ATOM 874 N N . GLY A 1 115 ? -4.914 1.278 -1.627 1.00 78.75 115 GLY A N 1
ATOM 875 C CA . GLY A 1 115 ? -3.707 1.841 -1.045 1.00 78.75 115 GLY A CA 1
ATOM 876 C C . GLY A 1 115 ? -3.821 3.351 -0.896 1.00 78.75 115 GLY A C 1
ATOM 877 O O . GLY A 1 115 ? -4.884 3.908 -0.621 1.00 78.75 115 GLY A O 1
ATOM 878 N N . THR A 1 116 ? -2.699 4.034 -1.098 1.00 76.62 116 THR A N 1
ATOM 879 C CA . THR A 1 116 ? -2.638 5.499 -1.172 1.00 76.62 116 THR A CA 1
ATOM 880 C C . THR A 1 116 ? -3.626 6.062 -2.202 1.00 76.62 116 THR A C 1
ATOM 882 O O . THR A 1 116 ? -4.195 7.135 -1.995 1.00 76.62 116 THR A O 1
ATOM 885 N N . ASN A 1 117 ? -3.860 5.322 -3.280 1.00 85.00 117 ASN A N 1
ATOM 886 C CA . ASN A 1 117 ? -4.943 5.547 -4.222 1.00 85.00 117 ASN A CA 1
ATOM 887 C C . ASN A 1 117 ? -5.965 4.404 -4.097 1.00 85.00 117 ASN A C 1
ATOM 889 O O . ASN A 1 117 ? -5.635 3.320 -3.616 1.00 85.00 117 ASN A O 1
ATOM 893 N N . GLY A 1 118 ? -7.204 4.667 -4.510 1.00 88.06 118 GLY A N 1
ATOM 894 C CA . GLY A 1 118 ? -8.198 3.627 -4.742 1.00 88.06 118 GLY A CA 1
ATOM 895 C C . GLY A 1 118 ? -8.263 3.333 -6.232 1.00 88.06 118 GLY A C 1
ATOM 896 O O . GLY A 1 118 ? -8.773 4.146 -7.000 1.00 88.06 118 GLY A O 1
ATOM 897 N N . GLU A 1 119 ? -7.745 2.193 -6.671 1.00 93.88 119 GLU A N 1
ATOM 898 C CA . GLU A 1 119 ? -7.863 1.764 -8.059 1.00 93.88 119 GLU A CA 1
ATOM 899 C C . GLU A 1 119 ? -8.838 0.600 -8.178 1.00 93.88 119 GLU A C 1
ATOM 901 O O . GLU A 1 119 ? -8.782 -0.376 -7.434 1.00 93.88 119 GLU A O 1
ATOM 906 N N . VAL A 1 120 ? -9.729 0.670 -9.161 1.00 95.44 120 VAL A N 1
ATOM 907 C CA . VAL A 1 120 ? -10.694 -0.397 -9.428 1.00 95.44 120 VAL A CA 1
ATOM 908 C C . VAL A 1 120 ? -10.635 -0.831 -10.878 1.00 95.44 120 VAL A C 1
ATOM 910 O O . VAL A 1 120 ? -10.418 -0.022 -11.781 1.00 95.44 120 VAL A O 1
ATOM 913 N N . VAL A 1 121 ? -10.875 -2.120 -11.107 1.00 97.75 121 VAL A N 1
ATOM 914 C CA . VAL A 1 121 ? -11.073 -2.703 -12.432 1.00 97.75 121 VAL A CA 1
ATOM 915 C C . VAL A 1 121 ? -12.353 -3.526 -12.425 1.00 97.75 121 VAL A C 1
ATOM 917 O O . VAL A 1 121 ? -12.481 -4.488 -11.671 1.00 97.75 121 VAL A O 1
ATOM 920 N N . LEU A 1 122 ? -13.296 -3.158 -13.286 1.00 98.25 122 LEU A N 1
ATOM 921 C CA . LEU A 1 122 ? -14.570 -3.839 -13.475 1.00 98.25 122 LEU A CA 1
ATOM 922 C C . LEU A 1 122 ? -14.604 -4.471 -14.864 1.00 98.25 122 LEU A C 1
ATOM 924 O O . LEU A 1 122 ? -14.265 -3.819 -15.852 1.00 98.25 122 LEU A O 1
ATOM 928 N N . GLY A 1 123 ? -15.064 -5.713 -14.951 1.00 98.12 123 GLY A N 1
ATOM 929 C CA . GLY A 1 123 ? -15.372 -6.328 -16.237 1.00 98.12 123 GLY A CA 1
ATOM 930 C C . GLY A 1 123 ? -15.216 -7.837 -16.238 1.00 98.12 123 GLY A C 1
ATOM 931 O O . GLY A 1 123 ? -15.407 -8.500 -15.217 1.00 98.12 123 GLY A O 1
ATOM 932 N N . ASN A 1 124 ? -14.928 -8.383 -17.412 1.00 98.12 124 ASN A N 1
ATOM 933 C CA . ASN A 1 124 ? -14.851 -9.812 -17.678 1.00 98.12 124 ASN A CA 1
ATOM 934 C C . ASN A 1 124 ? -13.882 -10.082 -18.853 1.00 98.12 124 ASN A C 1
ATOM 936 O O . ASN A 1 124 ? -13.016 -9.267 -19.164 1.00 98.12 124 ASN A O 1
ATOM 940 N N . GLN A 1 125 ? -14.001 -11.240 -19.503 1.00 98.06 125 GLN A N 1
ATOM 941 C CA . GLN A 1 125 ? -13.193 -11.598 -20.675 1.00 98.06 125 GLN A CA 1
ATOM 942 C C . GLN A 1 125 ? -13.440 -10.751 -21.935 1.00 98.06 125 GLN A C 1
ATOM 944 O O . GLN A 1 125 ? -12.589 -10.732 -22.820 1.00 98.06 125 GLN A O 1
ATOM 949 N N . ASP A 1 126 ? -14.593 -10.088 -22.039 1.00 98.25 126 ASP A N 1
ATOM 950 C CA . ASP A 1 126 ? -15.005 -9.362 -23.243 1.00 98.25 126 ASP A CA 1
ATOM 951 C C . ASP A 1 126 ? -14.628 -7.875 -23.153 1.00 98.25 126 ASP A C 1
ATOM 953 O O . ASP A 1 126 ? -14.346 -7.237 -24.166 1.00 98.25 126 ASP A O 1
ATOM 957 N N . TRP A 1 127 ? -14.611 -7.313 -21.941 1.00 98.06 127 TRP A N 1
ATOM 958 C CA . TRP A 1 127 ? -14.266 -5.916 -21.692 1.00 98.06 127 TRP A CA 1
ATOM 959 C C . TRP A 1 127 ? -13.721 -5.711 -20.278 1.00 98.06 127 TRP A C 1
ATOM 961 O O . TRP A 1 127 ? -14.095 -6.410 -19.337 1.00 98.06 127 TRP A O 1
ATOM 971 N N . LEU A 1 128 ? -12.877 -4.692 -20.121 1.00 98.12 128 LEU A N 1
ATOM 972 C CA . LEU A 1 128 ? -12.397 -4.203 -18.832 1.00 98.12 128 LEU A CA 1
ATOM 973 C C . LEU A 1 128 ? -12.442 -2.677 -18.820 1.00 98.12 128 LEU A C 1
ATOM 975 O O . LEU A 1 128 ? -12.047 -2.032 -19.791 1.00 98.12 128 LEU A O 1
ATOM 979 N N . VAL A 1 129 ? -12.888 -2.111 -17.704 1.00 97.75 129 VAL A N 1
ATOM 980 C CA . VAL A 1 129 ? -12.838 -0.676 -17.416 1.00 97.75 129 VAL A CA 1
ATOM 981 C C . VAL A 1 129 ? -12.104 -0.485 -16.101 1.00 97.75 129 VAL A C 1
ATOM 983 O O . VAL A 1 129 ? -12.324 -1.235 -15.153 1.00 97.75 129 VAL A O 1
ATOM 986 N N . CYS A 1 130 ? -11.241 0.522 -16.039 1.00 96.62 130 CYS A N 1
ATOM 987 C CA . CYS A 1 130 ? -10.513 0.881 -14.832 1.00 96.62 130 CYS A CA 1
ATOM 988 C C . CYS A 1 130 ? -10.767 2.336 -14.441 1.00 96.62 130 CYS A C 1
ATOM 990 O O . CYS A 1 130 ? -10.936 3.198 -15.306 1.00 96.62 130 CYS A O 1
ATOM 992 N N . ALA A 1 131 ? -10.730 2.606 -13.143 1.00 94.69 131 ALA A N 1
ATOM 993 C CA . ALA A 1 131 ? -10.750 3.949 -12.586 1.00 94.69 131 ALA A CA 1
ATOM 994 C C . ALA A 1 131 ? -9.745 4.046 -11.434 1.00 94.69 131 ALA A C 1
ATOM 996 O O . ALA A 1 131 ? -9.367 3.036 -10.845 1.00 94.69 131 ALA A O 1
ATOM 997 N N . SER A 1 132 ? -9.314 5.269 -11.143 1.00 93.19 132 SER A N 1
ATOM 998 C CA . SER A 1 132 ? -8.452 5.591 -10.008 1.00 93.19 132 SER A CA 1
ATOM 999 C C . SER A 1 132 ? -9.034 6.796 -9.279 1.00 93.19 132 SER A C 1
ATOM 1001 O O . SER A 1 132 ? -9.572 7.712 -9.911 1.00 93.19 132 SER A O 1
ATOM 1003 N N . SER A 1 133 ? -8.936 6.784 -7.959 1.00 90.00 133 SER A N 1
ATOM 1004 C CA . SER A 1 133 ? -9.399 7.829 -7.063 1.00 90.00 133 SER A CA 1
ATOM 1005 C C . SER A 1 133 ? -8.349 8.128 -5.993 1.00 90.00 133 SER A C 1
ATOM 1007 O O . SER A 1 133 ? -7.507 7.302 -5.634 1.00 90.00 133 SER A O 1
ATOM 1009 N N . SER A 1 134 ? -8.406 9.340 -5.449 1.00 83.81 134 SER A N 1
ATOM 1010 C CA . SER A 1 134 ? -7.581 9.721 -4.305 1.00 83.81 134 SER A CA 1
ATOM 1011 C C . SER A 1 134 ? -8.229 9.215 -3.015 1.00 83.81 134 SER A C 1
ATOM 1013 O O . SER A 1 134 ? -9.136 9.863 -2.495 1.00 83.81 134 SER A O 1
ATOM 1015 N N . ALA A 1 135 ? -7.760 8.084 -2.486 1.00 78.69 135 ALA A N 1
ATOM 1016 C CA . ALA A 1 135 ? -8.178 7.579 -1.175 1.00 78.69 135 ALA A CA 1
ATOM 1017 C C . ALA A 1 135 ? -7.328 8.191 -0.042 1.00 78.69 135 ALA A C 1
ATOM 1019 O O . ALA A 1 135 ? -7.841 8.675 0.963 1.00 78.69 135 ALA A O 1
ATOM 1020 N N . GLY A 1 136 ? -6.012 8.262 -0.212 1.00 78.00 136 GLY A N 1
ATOM 1021 C CA . GLY A 1 136 ? -5.074 8.631 0.845 1.00 78.00 136 GLY A CA 1
ATOM 1022 C C . GLY A 1 136 ? -4.649 7.418 1.689 1.00 78.00 136 GLY A C 1
ATOM 1023 O O . GLY A 1 136 ? -5.401 6.457 1.836 1.00 78.00 136 GLY A O 1
ATOM 1024 N N . PRO A 1 137 ? -3.436 7.436 2.265 1.00 80.31 137 PRO A N 1
ATOM 1025 C CA . PRO A 1 137 ? -2.763 6.241 2.781 1.00 80.31 137 PRO A CA 1
ATOM 1026 C C . PRO A 1 137 ? -3.198 5.837 4.201 1.00 80.31 137 PRO A C 1
ATOM 1028 O O . PRO A 1 137 ? -2.427 5.198 4.920 1.00 80.31 137 PRO A O 1
ATOM 1031 N N . ALA A 1 138 ? -4.405 6.210 4.641 1.00 84.62 138 ALA A N 1
ATOM 1032 C CA . ALA A 1 138 ? -4.845 5.989 6.021 1.00 84.62 138 ALA A CA 1
ATOM 1033 C C . ALA A 1 138 ? -4.839 4.494 6.394 1.00 84.62 138 ALA A C 1
ATOM 1035 O O . ALA A 1 138 ? -4.380 4.122 7.473 1.00 84.62 138 ALA A O 1
ATOM 1036 N N . PHE A 1 139 ? -5.241 3.621 5.463 1.00 84.19 139 PHE A N 1
ATOM 1037 C CA . PHE A 1 139 ? -5.199 2.164 5.646 1.00 84.19 139 PHE A CA 1
ATOM 1038 C C . PHE A 1 139 ? -3.789 1.559 5.548 1.00 84.19 139 PHE A C 1
ATOM 1040 O O . PHE A 1 139 ? -3.581 0.421 5.957 1.00 84.19 139 PHE A O 1
ATOM 1047 N N . GLU A 1 140 ? -2.790 2.315 5.089 1.00 83.81 140 GLU A N 1
ATOM 1048 C CA . GLU A 1 140 ? -1.375 1.929 5.195 1.00 83.81 140 GLU A CA 1
ATOM 1049 C C . GLU A 1 140 ? -0.762 2.339 6.552 1.00 83.81 140 GLU A C 1
ATOM 1051 O O . GLU A 1 140 ? 0.431 2.129 6.791 1.00 83.81 140 GLU A O 1
ATOM 1056 N N . GLY A 1 141 ? -1.567 2.944 7.436 1.00 84.06 141 GLY A N 1
ATOM 1057 C CA . GLY A 1 141 ? -1.151 3.491 8.726 1.00 84.06 141 GLY A CA 1
ATOM 1058 C C . GLY A 1 141 ? -0.526 4.887 8.637 1.00 84.06 141 GLY A C 1
ATOM 1059 O O . GLY A 1 141 ? -0.075 5.415 9.647 1.00 84.06 141 GLY A O 1
ATOM 1060 N N . SER A 1 142 ? -0.475 5.505 7.453 1.00 86.38 142 SER A N 1
ATOM 1061 C CA . SER A 1 142 ? 0.111 6.838 7.277 1.00 86.38 142 SER A CA 1
ATOM 1062 C C . SER A 1 142 ? -0.934 7.939 7.461 1.00 86.38 142 SER A C 1
ATOM 1064 O O . SER A 1 142 ? -2.058 7.837 6.974 1.00 86.38 142 SER A O 1
ATOM 1066 N N . GLY A 1 143 ? -0.560 9.019 8.153 1.00 87.69 143 GLY A N 1
ATOM 1067 C CA . GLY A 1 143 ? -1.496 10.094 8.498 1.00 87.69 143 GLY A CA 1
ATOM 1068 C C . GLY A 1 143 ? -2.498 9.698 9.587 1.00 87.69 143 GLY A C 1
ATOM 1069 O O . GLY A 1 143 ? -3.565 10.298 9.668 1.00 87.69 143 GLY A O 1
ATOM 1070 N N . VAL A 1 144 ? -2.159 8.679 10.381 1.00 92.00 144 VAL A N 1
ATOM 1071 C CA . VAL A 1 144 ? -2.896 8.236 11.567 1.00 92.00 144 VAL A CA 1
ATOM 1072 C C . VAL A 1 144 ? -1.928 8.251 12.751 1.00 92.00 144 VAL A C 1
ATOM 1074 O O . VAL A 1 144 ? -0.830 7.707 12.634 1.00 92.00 144 VAL A O 1
ATOM 1077 N N . LYS A 1 145 ? -2.304 8.861 13.879 1.00 94.31 145 LYS A N 1
ATOM 1078 C CA . LYS A 1 145 ? -1.406 9.173 15.010 1.00 94.31 145 LYS A CA 1
ATOM 1079 C C . LYS A 1 145 ? -0.597 7.976 15.515 1.00 94.31 145 LYS A C 1
ATOM 1081 O O . LYS A 1 145 ? 0.615 8.078 15.684 1.00 94.31 145 LYS A O 1
ATOM 1086 N N . HIS A 1 146 ? -1.266 6.844 15.722 1.00 95.12 146 HIS A N 1
ATOM 1087 C CA . HIS A 1 146 ? -0.642 5.572 16.105 1.00 95.12 146 HIS A CA 1
ATOM 1088 C C . HIS A 1 146 ? -0.758 4.516 14.995 1.00 95.12 146 HIS A C 1
ATOM 1090 O O . HIS A 1 146 ? -0.710 3.314 15.257 1.00 95.12 146 HIS A O 1
ATOM 1096 N N . GLY A 1 147 ? -0.937 4.962 13.749 1.00 94.88 147 GLY A N 1
ATOM 1097 C CA . GLY A 1 147 ? -0.960 4.095 12.582 1.00 94.88 147 GLY A CA 1
ATOM 1098 C C . GLY A 1 147 ? 0.441 3.612 12.223 1.00 94.88 147 GLY A C 1
ATOM 1099 O O . GLY A 1 147 ? 1.425 4.345 12.323 1.00 94.88 147 GLY A O 1
ATOM 1100 N N . MET A 1 148 ? 0.546 2.358 11.796 1.00 95.19 148 MET A N 1
ATOM 1101 C CA . MET A 1 148 ? 1.801 1.781 11.327 1.00 95.19 148 MET A CA 1
ATOM 1102 C C . MET A 1 148 ? 1.570 0.735 10.238 1.00 95.19 148 MET A C 1
ATOM 1104 O O . MET A 1 148 ? 0.480 0.186 10.088 1.00 95.19 148 MET A O 1
ATOM 1108 N N . ARG A 1 149 ? 2.625 0.407 9.486 1.00 92.56 149 ARG A N 1
ATOM 1109 C CA . ARG A 1 149 ? 2.593 -0.744 8.574 1.00 92.56 149 ARG A CA 1
ATOM 1110 C C . ARG A 1 149 ? 2.444 -2.046 9.359 1.00 92.56 149 ARG A C 1
ATOM 1112 O O . ARG A 1 149 ? 2.898 -2.148 10.497 1.00 92.56 149 ARG A O 1
ATOM 1119 N N . ALA A 1 150 ? 1.867 -3.059 8.717 1.00 93.12 150 ALA A N 1
ATOM 1120 C CA . ALA A 1 150 ? 1.789 -4.403 9.274 1.00 93.12 150 ALA A CA 1
ATOM 1121 C C . ALA A 1 150 ? 3.199 -4.939 9.597 1.00 93.12 150 ALA A C 1
ATOM 1123 O O . ALA A 1 150 ? 4.034 -5.126 8.711 1.00 93.12 150 ALA A O 1
ATOM 1124 N N . GLY A 1 151 ? 3.461 -5.161 10.881 1.00 94.06 151 GLY A N 1
ATOM 1125 C CA . GLY A 1 151 ? 4.732 -5.622 11.428 1.00 94.06 151 GLY A CA 1
ATOM 1126 C C . GLY A 1 151 ? 4.565 -6.018 12.893 1.00 94.06 151 GLY A C 1
ATOM 1127 O O . GLY A 1 151 ? 3.498 -5.802 13.463 1.00 94.06 151 GLY A O 1
ATOM 1128 N N . ALA A 1 152 ? 5.594 -6.617 13.497 1.00 94.69 152 ALA A N 1
ATOM 1129 C CA . ALA A 1 152 ? 5.527 -7.103 14.878 1.00 94.69 152 ALA A CA 1
ATOM 1130 C C . ALA A 1 152 ? 5.022 -6.015 15.843 1.00 94.69 152 ALA A C 1
ATOM 1132 O O . ALA A 1 152 ? 5.519 -4.889 15.829 1.00 94.69 152 ALA A O 1
ATOM 1133 N N . GLY A 1 153 ? 4.018 -6.359 16.651 1.00 93.94 153 GLY A N 1
ATOM 1134 C CA . GLY A 1 153 ? 3.387 -5.451 17.611 1.00 93.94 153 GLY A CA 1
ATOM 1135 C C . GLY A 1 153 ? 2.313 -4.532 17.025 1.00 93.94 153 GLY A C 1
ATOM 1136 O O . GLY A 1 153 ? 1.672 -3.808 17.780 1.00 93.94 153 GLY A O 1
ATOM 1137 N N . ALA A 1 154 ? 2.055 -4.561 15.716 1.00 96.62 154 ALA A N 1
ATOM 1138 C CA . ALA A 1 154 ? 0.898 -3.868 15.161 1.00 96.62 154 ALA A CA 1
ATOM 1139 C C . ALA A 1 154 ? -0.391 -4.607 15.544 1.00 96.62 154 ALA A C 1
ATOM 1141 O O . ALA A 1 154 ? -0.496 -5.816 15.319 1.00 96.62 154 ALA A O 1
ATOM 1142 N N . ILE A 1 155 ? -1.367 -3.886 16.100 1.00 96.44 155 ILE A N 1
ATOM 1143 C CA . ILE A 1 155 ? -2.720 -4.393 16.346 1.00 96.44 155 ILE A CA 1
ATOM 1144 C C . ILE A 1 155 ? -3.369 -4.657 14.985 1.00 96.44 155 ILE A C 1
ATOM 1146 O O . ILE A 1 155 ? -3.561 -3.724 14.205 1.00 96.44 155 ILE A O 1
ATOM 1150 N N . GLU A 1 156 ? -3.684 -5.924 14.709 1.00 96.38 156 GLU A N 1
ATOM 1151 C CA . GLU A 1 156 ? -4.329 -6.371 13.467 1.00 96.38 156 GLU A CA 1
ATOM 1152 C C . GLU A 1 156 ? -5.818 -6.664 13.624 1.00 96.38 156 GLU A C 1
ATOM 1154 O O . GLU A 1 156 ? -6.513 -6.733 12.612 1.00 96.38 156 GLU A O 1
ATOM 1159 N N . LYS A 1 157 ? -6.283 -6.823 14.870 1.00 95.88 157 LYS A N 1
ATOM 1160 C CA . LYS A 1 157 ? -7.686 -7.034 15.221 1.00 95.88 157 LYS A CA 1
ATOM 1161 C C . LYS A 1 157 ? -7.998 -6.415 16.578 1.00 95.88 157 LYS A C 1
ATOM 1163 O O . LYS A 1 157 ? -7.208 -6.551 17.518 1.00 95.88 157 LYS A O 1
ATOM 1168 N N . LEU A 1 158 ? -9.162 -5.783 16.660 1.00 94.88 158 LEU A N 1
ATOM 1169 C CA . LEU A 1 158 ? -9.763 -5.271 17.885 1.00 94.88 158 LEU A CA 1
ATOM 1170 C C . LEU A 1 158 ? -11.215 -5.741 17.931 1.00 94.88 158 LEU A C 1
ATOM 1172 O O . LEU A 1 158 ? -11.912 -5.631 16.929 1.00 94.88 158 LEU A O 1
ATOM 1176 N N . ALA A 1 159 ? -11.650 -6.257 19.075 1.00 95.12 159 ALA A N 1
ATOM 1177 C CA . ALA A 1 159 ? -13.056 -6.519 19.359 1.00 95.12 159 ALA A CA 1
ATOM 1178 C C . ALA A 1 159 ? -13.415 -5.946 20.732 1.00 95.12 159 ALA A C 1
ATOM 1180 O O . ALA A 1 159 ? -12.642 -6.097 21.684 1.00 95.12 159 ALA A O 1
ATOM 1181 N N . ILE A 1 160 ? -14.568 -5.287 20.832 1.00 92.12 160 ILE A N 1
ATOM 1182 C CA . ILE A 1 160 ? -15.143 -4.864 22.108 1.00 92.12 160 ILE A CA 1
ATOM 1183 C C . ILE A 1 160 ? -16.124 -5.961 22.535 1.00 92.12 160 ILE A C 1
ATOM 1185 O O . ILE A 1 160 ? -17.021 -6.332 21.784 1.00 92.12 160 ILE A O 1
ATOM 1189 N N . LEU A 1 161 ? -15.906 -6.529 23.718 1.00 90.75 161 LEU A N 1
ATOM 1190 C CA . LEU A 1 161 ? -16.739 -7.589 24.281 1.00 90.75 161 LEU A CA 1
ATOM 1191 C C . LEU A 1 161 ? -17.959 -6.998 25.005 1.00 90.75 161 LEU A C 1
ATOM 1193 O O . LEU A 1 161 ? -17.973 -5.821 25.366 1.00 90.75 161 LEU A O 1
ATOM 1197 N N . ASP A 1 162 ? -18.969 -7.833 25.272 1.00 85.00 162 ASP A N 1
ATOM 1198 C CA . ASP A 1 162 ? -20.231 -7.423 25.917 1.00 85.00 162 ASP A CA 1
ATOM 1199 C C . ASP A 1 162 ? -20.033 -6.786 27.306 1.00 85.00 162 ASP A C 1
ATOM 1201 O O . ASP A 1 162 ? -20.837 -5.963 27.746 1.00 85.00 162 ASP A O 1
ATOM 1205 N N . ASP A 1 163 ? -18.957 -7.155 28.006 1.00 85.12 163 ASP A N 1
ATOM 1206 C CA . ASP A 1 163 ? -18.576 -6.591 29.305 1.00 85.12 163 ASP A CA 1
ATOM 1207 C C . ASP A 1 163 ? -17.788 -5.268 29.193 1.00 85.12 163 ASP A C 1
ATOM 1209 O O . ASP A 1 163 ? -17.389 -4.687 30.204 1.00 85.12 163 ASP A O 1
ATOM 1213 N N . GLY A 1 164 ? -17.565 -4.779 27.969 1.00 80.19 164 GLY A N 1
ATOM 1214 C CA . GLY A 1 164 ? -16.796 -3.577 27.656 1.00 80.19 164 GLY A CA 1
ATOM 1215 C C . GLY A 1 164 ? -15.277 -3.776 27.654 1.00 80.19 164 GLY A C 1
ATOM 1216 O O . GLY A 1 164 ? -14.537 -2.805 27.460 1.00 80.19 164 GLY A O 1
ATOM 1217 N N . SER A 1 165 ? -14.788 -5.000 27.875 1.00 86.44 165 SER A N 1
ATOM 1218 C CA . SER A 1 165 ? -13.366 -5.332 27.756 1.00 86.44 165 SER A CA 1
ATOM 1219 C C . SER A 1 165 ? -12.954 -5.522 26.292 1.00 86.44 165 SER A C 1
ATOM 1221 O O . SER A 1 165 ? -13.796 -5.676 25.409 1.00 86.44 165 SER A O 1
ATOM 1223 N N . PHE A 1 166 ? -11.651 -5.421 26.005 1.00 88.00 166 PHE A N 1
ATOM 1224 C CA . PHE A 1 166 ? -11.129 -5.485 24.635 1.00 88.00 166 PHE A CA 1
ATOM 1225 C C . PHE A 1 166 ? -10.362 -6.779 24.414 1.00 88.00 166 PHE A C 1
ATOM 1227 O O . PHE A 1 166 ? -9.476 -7.122 25.199 1.00 88.00 166 PHE A O 1
ATOM 1234 N N . GLU A 1 167 ? -10.626 -7.427 23.287 1.00 93.06 167 GLU A N 1
ATOM 1235 C CA . GLU A 1 167 ? -9.771 -8.472 22.745 1.00 93.06 167 GLU A CA 1
ATOM 1236 C C . GLU A 1 167 ? -8.897 -7.866 21.642 1.00 93.06 167 GLU A C 1
ATOM 1238 O O . GLU A 1 167 ? -9.392 -7.385 20.620 1.00 93.06 167 GLU A O 1
ATOM 1243 N N . LEU A 1 168 ? -7.580 -7.864 21.862 1.00 94.06 168 LEU A N 1
ATOM 1244 C CA . LEU A 1 168 ? -6.598 -7.347 20.913 1.00 94.06 168 LEU A CA 1
ATOM 1245 C C . LEU A 1 168 ? -5.732 -8.484 20.390 1.00 94.06 168 LEU A C 1
ATOM 1247 O O . LEU A 1 168 ? -5.206 -9.284 21.164 1.00 94.06 168 LEU A O 1
ATOM 1251 N N . LYS A 1 169 ? -5.507 -8.495 19.077 1.00 96.38 169 LYS A N 1
ATOM 1252 C CA . LYS A 1 169 ? -4.521 -9.373 18.446 1.00 96.38 169 LYS A CA 1
ATOM 1253 C C . LYS A 1 169 ? -3.449 -8.540 17.770 1.00 96.38 169 LYS A C 1
ATOM 1255 O O . LYS A 1 169 ? -3.760 -7.627 17.003 1.00 96.38 169 LYS A O 1
ATOM 1260 N N . THR A 1 170 ? -2.191 -8.876 18.029 1.00 96.56 170 THR A N 1
ATOM 1261 C CA . THR A 1 170 ? -1.034 -8.237 17.403 1.00 96.56 170 THR A CA 1
ATOM 1262 C C . THR A 1 170 ? -0.291 -9.202 16.494 1.00 96.56 170 THR A C 1
ATOM 1264 O O . THR A 1 170 ? -0.227 -10.412 16.733 1.00 96.56 170 THR A O 1
ATOM 1267 N N . ILE A 1 171 ? 0.335 -8.660 15.454 1.00 94.88 171 ILE A N 1
ATOM 1268 C CA . ILE A 1 171 ? 1.237 -9.436 14.604 1.00 94.88 171 ILE A CA 1
ATOM 1269 C C . ILE A 1 171 ? 2.424 -9.918 15.447 1.00 94.88 171 ILE A C 1
ATOM 1271 O O . ILE A 1 171 ? 3.019 -9.151 16.207 1.00 94.88 171 ILE A O 1
ATOM 1275 N N . ALA A 1 172 ? 2.772 -11.197 15.282 1.00 94.25 172 ALA A N 1
ATOM 1276 C CA . ALA A 1 172 ? 3.782 -11.918 16.062 1.00 94.25 172 ALA A CA 1
ATOM 1277 C C . ALA A 1 172 ? 3.468 -12.076 17.566 1.00 94.25 172 ALA A C 1
ATOM 1279 O O . ALA A 1 172 ? 4.340 -12.519 18.311 1.00 94.25 172 ALA A O 1
ATOM 1280 N N . ASN A 1 173 ? 2.237 -11.775 18.008 1.00 92.75 173 ASN A N 1
ATOM 1281 C CA . ASN A 1 173 ? 1.797 -11.870 19.407 1.00 92.75 173 ASN A CA 1
ATOM 1282 C C . ASN A 1 173 ? 2.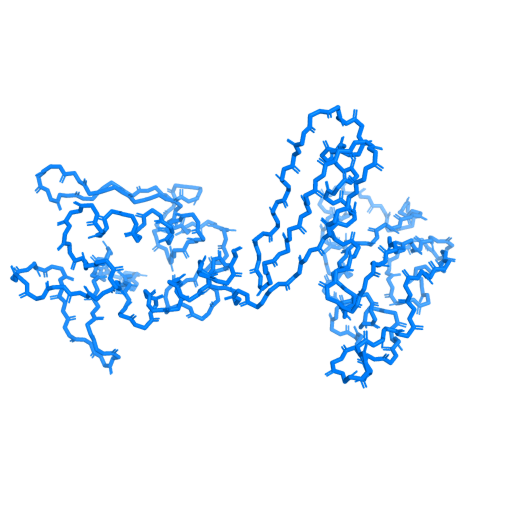712 -11.114 20.393 1.00 92.75 173 ASN A C 1
ATOM 1284 O O . ASN A 1 173 ? 2.916 -11.553 21.524 1.00 92.75 173 ASN A O 1
ATOM 1288 N N . THR A 1 174 ? 3.300 -9.995 19.962 1.00 91.44 174 THR A N 1
ATOM 1289 C CA . THR A 1 174 ? 4.127 -9.128 20.815 1.00 91.44 174 THR A CA 1
ATOM 1290 C C . THR A 1 174 ? 3.312 -7.959 21.364 1.00 91.44 174 THR A C 1
ATOM 1292 O O . THR A 1 174 ? 2.180 -7.724 20.941 1.00 91.44 174 THR A O 1
ATOM 1295 N N . HIS A 1 175 ? 3.885 -7.191 22.291 1.00 91.00 175 HIS A N 1
ATOM 1296 C CA . HIS A 1 175 ? 3.213 -6.014 22.842 1.00 91.00 175 HIS A CA 1
ATOM 1297 C C . HIS A 1 175 ? 2.769 -5.021 21.749 1.00 91.00 175 HIS A C 1
ATOM 1299 O O . HIS A 1 175 ? 3.510 -4.830 20.777 1.00 91.00 175 HIS A O 1
ATOM 1305 N N . PRO A 1 176 ? 1.581 -4.399 21.893 1.00 94.06 176 PRO A N 1
ATOM 1306 C CA . PRO A 1 176 ? 1.100 -3.386 20.966 1.00 94.06 176 PRO A CA 1
ATOM 1307 C C . PRO A 1 176 ? 2.027 -2.169 20.901 1.00 94.06 176 PRO A C 1
ATOM 1309 O O . PRO A 1 176 ? 2.364 -1.595 21.934 1.00 94.06 176 PRO A O 1
ATOM 1312 N N . VAL A 1 177 ? 2.396 -1.747 19.692 1.00 94.94 177 VAL A N 1
ATOM 1313 C CA . VAL A 1 177 ? 3.182 -0.515 19.454 1.00 94.94 177 VAL A CA 1
ATOM 1314 C C . VAL A 1 177 ? 2.523 0.435 18.449 1.00 94.94 177 VAL A C 1
ATOM 1316 O O . VAL A 1 177 ? 3.025 1.528 18.202 1.00 94.94 177 VAL A O 1
ATOM 1319 N N . GLY A 1 178 ? 1.388 0.030 17.880 1.00 95.44 178 GLY A N 1
ATOM 1320 C CA . GLY A 1 178 ? 0.588 0.810 16.942 1.00 95.44 178 GLY A CA 1
ATOM 1321 C C . GLY A 1 178 ? -0.523 -0.039 16.331 1.00 95.44 178 GLY A C 1
ATOM 1322 O O . GLY A 1 178 ? -0.732 -1.187 16.728 1.00 95.44 178 GLY A O 1
ATOM 1323 N N . ILE A 1 179 ? -1.237 0.520 15.359 1.00 96.44 179 ILE A N 1
ATOM 1324 C CA . ILE A 1 179 ? -2.395 -0.100 14.706 1.00 96.44 179 ILE A CA 1
ATOM 1325 C C . ILE A 1 179 ? -2.119 -0.199 13.201 1.00 96.44 179 ILE A C 1
ATOM 1327 O O . ILE A 1 179 ? -1.759 0.800 12.576 1.00 96.44 179 ILE A O 1
ATOM 1331 N N . CYS A 1 180 ? -2.267 -1.386 12.605 1.00 95.81 180 CYS A N 1
ATOM 1332 C CA . CYS A 1 180 ? -2.157 -1.540 11.149 1.00 95.81 180 CYS A CA 1
ATOM 1333 C C . CYS A 1 180 ? -3.509 -1.361 10.448 1.00 95.81 180 CYS A C 1
ATOM 1335 O O . CYS A 1 180 ? -4.543 -1.249 11.097 1.00 95.81 180 CYS A O 1
ATOM 1337 N N . GLY A 1 181 ? -3.514 -1.351 9.111 1.00 92.62 181 GLY A N 1
ATOM 1338 C CA . GLY A 1 181 ? -4.717 -1.123 8.304 1.00 92.62 181 GLY A CA 1
ATOM 1339 C C . GLY A 1 181 ? -5.930 -1.973 8.686 1.00 92.62 181 GLY A C 1
ATOM 1340 O O . GLY A 1 181 ? -7.028 -1.436 8.816 1.00 92.62 181 GLY A O 1
ATOM 1341 N N . SER A 1 182 ? -5.738 -3.277 8.922 1.00 93.06 182 SER A N 1
ATOM 1342 C CA . SER A 1 182 ? -6.832 -4.160 9.350 1.00 93.06 182 SER A CA 1
ATOM 1343 C C . SER A 1 182 ? -7.324 -3.814 10.755 1.00 93.06 182 SER A C 1
ATOM 1345 O O . SER A 1 182 ? -8.526 -3.720 10.974 1.00 93.06 182 SER A O 1
ATOM 1347 N N . GLY A 1 183 ? -6.405 -3.515 11.679 1.00 95.44 183 GLY A N 1
ATOM 1348 C CA . GLY A 1 183 ? -6.751 -3.069 13.025 1.00 95.44 183 GLY A CA 1
ATOM 1349 C C . GLY A 1 183 ? -7.485 -1.728 13.034 1.00 95.44 183 GLY A C 1
ATOM 1350 O O . GLY A 1 183 ? -8.387 -1.543 13.843 1.00 95.44 183 GLY A O 1
ATOM 1351 N N . LEU A 1 184 ? -7.151 -0.804 12.127 1.00 95.25 184 LEU A N 1
ATOM 1352 C CA . LEU A 1 184 ? -7.846 0.480 11.979 1.00 95.25 184 LEU A CA 1
ATOM 1353 C C . LEU A 1 184 ? -9.279 0.283 11.473 1.00 95.25 184 LEU A C 1
ATOM 1355 O O . LEU A 1 184 ? -10.194 0.937 11.974 1.00 95.25 184 LEU A O 1
ATOM 1359 N N . LEU A 1 185 ? -9.479 -0.631 10.519 1.00 93.25 185 LEU A N 1
ATOM 1360 C CA . LEU A 1 185 ? -10.805 -0.987 10.015 1.00 93.25 185 LEU A CA 1
ATOM 1361 C C . LEU A 1 185 ? -11.670 -1.619 11.117 1.00 93.25 185 LEU A C 1
ATOM 1363 O O . LEU A 1 185 ? -12.793 -1.166 11.334 1.00 93.25 185 LEU A O 1
ATOM 1367 N N . ASP A 1 186 ? -11.129 -2.609 11.832 1.00 95.00 186 ASP A N 1
ATOM 1368 C CA . ASP A 1 186 ? -11.819 -3.270 12.944 1.00 95.00 186 ASP A CA 1
ATOM 1369 C C . ASP A 1 186 ? -12.132 -2.271 14.059 1.00 95.00 186 ASP A C 1
ATOM 1371 O O . ASP A 1 186 ? -13.267 -2.191 14.513 1.00 95.00 186 ASP A O 1
ATOM 1375 N N . THR A 1 187 ? -11.171 -1.419 14.431 1.00 95.31 187 THR A N 1
ATOM 1376 C CA . THR A 1 187 ? -11.394 -0.360 15.428 1.00 95.31 187 THR A CA 1
ATOM 1377 C C . THR A 1 187 ? -12.548 0.547 15.009 1.00 95.31 187 THR A C 1
ATOM 1379 O O . THR A 1 187 ? -13.446 0.804 15.805 1.00 95.31 187 THR A O 1
ATOM 1382 N N . LEU A 1 188 ? -12.575 1.016 13.758 1.00 95.25 188 LEU A N 1
ATOM 1383 C CA . LEU A 1 188 ? -13.658 1.872 13.274 1.00 95.25 188 LEU A CA 1
ATOM 1384 C C . LEU A 1 188 ? -15.018 1.155 13.311 1.00 95.25 188 LEU A C 1
ATOM 1386 O O . LEU A 1 188 ? -16.017 1.758 13.707 1.00 95.25 188 LEU A O 1
ATOM 1390 N N . ALA A 1 189 ? -15.055 -0.120 12.914 1.00 94.94 189 ALA A N 1
ATOM 1391 C CA . ALA A 1 189 ? -16.262 -0.936 12.940 1.00 94.94 189 ALA A CA 1
ATOM 1392 C C . ALA A 1 189 ? -16.781 -1.128 14.371 1.00 94.94 189 ALA A C 1
ATOM 1394 O O . ALA A 1 189 ? -17.949 -0.851 14.629 1.00 94.94 189 ALA A O 1
ATOM 1395 N N . GLU A 1 190 ? -15.910 -1.515 15.301 1.00 95.75 190 GLU A N 1
ATOM 1396 C CA . GLU A 1 190 ? -16.233 -1.751 16.709 1.00 95.75 190 GLU A CA 1
ATOM 1397 C C . GLU A 1 190 ? -16.726 -0.487 17.418 1.00 95.75 190 GLU A C 1
ATOM 1399 O O . GLU A 1 190 ? -17.733 -0.516 18.130 1.00 95.75 190 GLU A O 1
ATOM 1404 N N . LEU A 1 191 ? -16.075 0.656 17.178 1.00 94.62 191 LEU A N 1
ATOM 1405 C CA . LEU A 1 191 ? -16.529 1.937 17.721 1.00 94.62 191 LEU A CA 1
ATOM 1406 C C . LEU A 1 191 ? -17.921 2.314 17.199 1.00 94.62 191 LEU A C 1
ATOM 1408 O O . LEU A 1 191 ? -18.721 2.907 17.929 1.00 94.62 191 LEU A O 1
ATOM 1412 N N . PHE A 1 192 ? -18.217 2.001 15.936 1.00 95.00 192 PHE A N 1
ATOM 1413 C CA . PHE A 1 192 ? -19.510 2.294 15.329 1.00 95.00 192 PHE A CA 1
ATOM 1414 C C . PHE A 1 192 ? -20.612 1.361 15.843 1.00 95.00 192 PHE A C 1
ATOM 1416 O O . PHE A 1 192 ? -21.677 1.841 16.239 1.00 95.00 192 PHE A O 1
ATOM 1423 N N . THR A 1 193 ? -20.368 0.049 15.882 1.00 94.19 193 THR A N 1
ATOM 1424 C CA . THR A 1 193 ? -21.352 -0.955 16.323 1.00 94.19 193 THR A CA 1
ATOM 1425 C C . THR A 1 193 ? -21.713 -0.797 17.798 1.00 94.19 193 THR A C 1
ATOM 1427 O O . THR A 1 193 ? -22.882 -0.939 18.151 1.00 94.19 193 THR A O 1
ATOM 1430 N N . HIS A 1 194 ? -20.756 -0.390 18.636 1.00 92.62 194 HIS A N 1
ATOM 1431 C CA . HIS A 1 194 ? -20.979 -0.087 20.054 1.00 92.62 194 HIS A CA 1
ATOM 1432 C C . HIS A 1 194 ? -21.478 1.346 20.306 1.00 92.62 194 HIS A C 1
ATOM 1434 O O . HIS A 1 194 ? -21.646 1.770 21.451 1.00 92.62 194 HIS A O 1
ATOM 1440 N N . GLY A 1 195 ? -21.730 2.123 19.247 1.00 92.25 195 GLY A N 1
ATOM 1441 C CA . GLY A 1 195 ? -22.304 3.464 19.336 1.00 92.25 195 GLY A CA 1
ATOM 1442 C C . GLY A 1 195 ? -21.395 4.513 19.981 1.00 92.25 195 GLY A C 1
ATOM 1443 O O . GLY A 1 195 ? -21.900 5.565 20.379 1.00 92.25 195 GLY A O 1
ATOM 1444 N N . ILE A 1 196 ? -20.089 4.248 20.072 1.00 94.06 196 ILE A N 1
ATOM 1445 C CA . ILE A 1 196 ? -19.064 5.187 20.554 1.00 94.06 196 ILE A CA 1
ATOM 1446 C C . ILE A 1 196 ? -18.859 6.309 19.530 1.00 94.06 196 ILE A C 1
ATOM 1448 O O . ILE A 1 196 ? -18.680 7.468 19.909 1.00 94.06 196 ILE A O 1
ATOM 1452 N N . ILE A 1 197 ? -18.967 5.982 18.240 1.00 95.50 197 ILE A N 1
ATOM 1453 C CA . ILE A 1 197 ? -19.089 6.960 17.156 1.00 95.50 197 ILE A CA 1
ATOM 1454 C C . ILE A 1 197 ? -20.459 6.896 16.478 1.00 95.50 197 ILE A C 1
ATOM 1456 O O . ILE A 1 197 ? -21.197 5.913 16.576 1.00 95.50 197 ILE A O 1
ATOM 1460 N N . ASP A 1 198 ? -20.841 7.979 15.807 1.00 94.69 198 ASP A N 1
ATOM 1461 C CA . ASP A 1 198 ? -22.026 8.028 14.953 1.00 94.69 198 ASP A CA 1
ATOM 1462 C C . ASP A 1 198 ? -21.722 7.689 13.480 1.00 94.69 198 ASP A C 1
ATOM 1464 O O . ASP A 1 198 ? -20.589 7.397 13.102 1.00 94.69 198 ASP A O 1
ATOM 1468 N N . ARG A 1 199 ? -22.746 7.748 12.612 1.00 93.12 199 ARG A N 1
ATOM 1469 C CA . ARG A 1 199 ? -22.599 7.438 11.174 1.00 93.12 199 ARG A CA 1
ATOM 1470 C C . ARG A 1 199 ? -21.646 8.384 10.434 1.00 93.12 199 ARG A C 1
ATOM 1472 O O . ARG A 1 199 ? -21.222 8.066 9.329 1.00 93.12 199 ARG A O 1
ATOM 1479 N N . THR A 1 200 ? -21.392 9.566 10.989 1.00 91.94 200 THR A N 1
A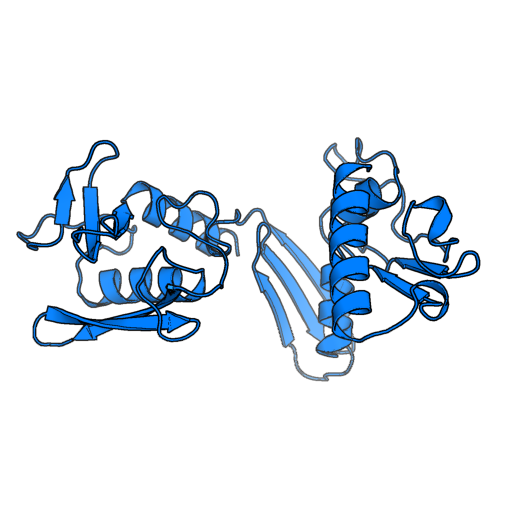TOM 1480 C CA . THR A 1 200 ? -20.475 10.560 10.421 1.00 91.94 200 THR A CA 1
ATOM 1481 C C . THR A 1 200 ? -19.040 10.357 10.899 1.00 91.94 200 THR A C 1
ATOM 1483 O O . THR A 1 200 ? -18.155 11.065 10.433 1.00 91.94 200 THR A O 1
ATOM 1486 N N . GLY A 1 201 ? -18.804 9.391 11.794 1.00 92.75 201 GLY A N 1
ATOM 1487 C CA . GLY A 1 201 ? -17.504 9.140 12.406 1.00 92.75 201 GLY A CA 1
ATOM 1488 C C . GLY A 1 201 ? -17.227 10.013 13.629 1.00 92.75 201 GLY A C 1
ATOM 1489 O O . GLY A 1 201 ? -16.110 10.004 14.133 1.00 92.75 201 GLY A O 1
ATOM 1490 N N . ARG A 1 202 ? -18.209 10.770 14.133 1.00 95.31 202 ARG A N 1
ATOM 1491 C CA . ARG A 1 202 ? -18.005 11.635 15.300 1.00 95.31 202 ARG A CA 1
ATOM 1492 C C . ARG A 1 202 ? -18.161 10.860 16.593 1.00 95.31 202 ARG A C 1
ATOM 1494 O O . ARG A 1 202 ? -19.155 10.151 16.763 1.00 95.31 202 ARG A O 1
ATOM 1501 N N . PHE A 1 203 ? -17.225 11.054 17.518 1.00 95.69 203 PHE A N 1
ATOM 1502 C CA . PHE A 1 203 ? -17.362 10.558 18.883 1.00 95.69 203 PHE A CA 1
ATOM 1503 C C . PHE A 1 203 ? -18.617 11.114 19.555 1.00 95.69 203 PHE A C 1
ATOM 1505 O O . PHE A 1 203 ? -18.934 12.299 19.444 1.00 95.69 203 PHE A O 1
ATOM 1512 N N . LYS A 1 204 ? -19.323 10.246 20.283 1.00 92.50 204 LYS A N 1
ATOM 1513 C CA . LYS A 1 204 ? -20.443 10.619 21.145 1.00 92.50 204 LYS A CA 1
ATOM 1514 C C . LYS A 1 204 ? -19.945 10.721 22.587 1.00 92.50 204 LYS A C 1
ATOM 1516 O O . LYS A 1 204 ? -19.647 9.687 23.178 1.00 92.50 204 LYS A O 1
ATOM 1521 N N . PRO A 1 205 ? -19.887 11.919 23.193 1.00 81.25 205 PRO A N 1
ATOM 1522 C CA . PRO A 1 205 ? -19.531 12.070 24.600 1.00 81.25 205 PRO A CA 1
ATOM 1523 C C . PRO A 1 205 ? -20.682 11.562 25.481 1.00 81.25 205 PRO A C 1
ATOM 1525 O O . PRO A 1 205 ? -21.604 12.295 25.825 1.00 81.25 205 PRO A O 1
ATOM 1528 N N . ASN A 1 206 ? -20.672 10.270 25.797 1.00 79.88 206 ASN A N 1
ATOM 1529 C CA . ASN A 1 206 ? -21.719 9.566 26.549 1.00 79.88 206 ASN A CA 1
ATOM 1530 C C . ASN A 1 206 ? -21.189 8.962 27.862 1.00 79.88 206 ASN A C 1
ATOM 1532 O O . ASN A 1 206 ? -21.712 7.960 28.339 1.00 79.88 206 ASN A O 1
ATOM 1536 N N . GLY A 1 207 ? -20.144 9.562 28.443 1.00 75.69 207 GLY A N 1
ATOM 1537 C CA . GLY A 1 207 ? -19.539 9.088 29.692 1.00 75.69 207 GLY A CA 1
ATOM 1538 C C . GLY A 1 207 ? -18.683 7.827 29.539 1.00 75.69 207 GLY A C 1
ATOM 1539 O O . GLY A 1 207 ? -18.393 7.172 30.536 1.00 75.69 207 GLY A O 1
ATOM 1540 N N . GLN A 1 208 ? -18.278 7.481 28.312 1.00 83.69 208 GLN A N 1
ATOM 1541 C CA . GLN A 1 208 ? -17.375 6.359 28.047 1.00 83.69 208 GLN A CA 1
ATOM 1542 C C . GLN A 1 208 ? -16.004 6.601 28.700 1.00 83.69 208 GLN A C 1
ATOM 1544 O O . GLN A 1 208 ? -15.328 7.557 28.318 1.00 83.69 208 GLN A O 1
ATOM 1549 N N . PRO A 1 209 ? -15.542 5.739 29.629 1.00 85.31 209 PRO A N 1
ATOM 1550 C CA . PRO A 1 209 ? -14.311 5.980 30.394 1.00 85.31 209 PRO A CA 1
ATOM 1551 C C . PRO A 1 209 ? -13.043 6.111 29.542 1.00 85.31 209 PRO A C 1
ATOM 1553 O O . PRO A 1 209 ? -12.084 6.758 29.949 1.00 85.31 209 PRO A O 1
ATOM 1556 N N . ARG A 1 210 ? -13.032 5.483 28.361 1.00 90.62 210 ARG A N 1
ATOM 1557 C CA . ARG A 1 210 ? -11.902 5.486 27.419 1.00 90.62 210 ARG A CA 1
ATOM 1558 C C . ARG A 1 210 ? -11.908 6.674 26.457 1.00 90.62 210 ARG A C 1
ATOM 1560 O O . ARG A 1 210 ? -10.939 6.848 25.723 1.00 90.62 210 ARG A O 1
ATOM 1567 N N . LEU A 1 211 ? -12.985 7.459 26.425 1.00 93.56 211 LEU A N 1
ATOM 1568 C CA . LEU A 1 211 ? -13.114 8.631 25.566 1.00 93.56 211 LEU A CA 1
ATOM 1569 C C . LEU A 1 211 ? -12.657 9.873 26.336 1.00 93.56 211 LEU A C 1
ATOM 1571 O O . LEU A 1 211 ? -13.303 10.291 27.295 1.00 93.56 211 LEU A O 1
ATOM 1575 N N . THR A 1 212 ? -11.548 10.468 25.907 1.00 92.44 212 THR A N 1
ATOM 1576 C CA . THR A 1 212 ? -10.949 11.648 26.543 1.00 92.44 212 THR A CA 1
ATOM 1577 C C . THR A 1 212 ? -10.710 12.756 25.525 1.00 92.44 212 THR A C 1
ATOM 1579 O O . THR A 1 212 ? -10.691 12.520 24.317 1.00 92.44 212 THR A O 1
ATOM 1582 N N . GLU A 1 213 ? -10.551 13.988 26.003 1.00 90.81 213 GLU A N 1
ATOM 1583 C CA . GLU A 1 213 ? -10.164 15.120 25.165 1.00 90.81 213 GLU A CA 1
ATOM 1584 C C . GLU A 1 213 ? -8.641 15.292 25.232 1.00 90.81 213 GLU A C 1
ATOM 1586 O O . GLU A 1 213 ? -8.070 15.486 26.305 1.00 90.81 213 GLU A O 1
ATOM 1591 N N . GLY A 1 214 ? -7.979 15.153 24.084 1.00 85.50 214 GLY A N 1
ATOM 1592 C CA . GLY A 1 214 ? -6.551 15.392 23.913 1.00 85.50 214 GLY A CA 1
ATOM 1593 C C . GLY A 1 214 ? -6.278 16.700 23.168 1.00 85.50 214 GLY A C 1
ATOM 1594 O O . GLY A 1 214 ? -7.185 17.453 22.821 1.00 85.50 214 GLY A O 1
ATOM 1595 N N . ASN A 1 215 ? -5.007 16.953 22.852 1.00 81.81 215 ASN A N 1
ATOM 1596 C CA . ASN A 1 215 ? -4.585 18.184 22.162 1.00 81.81 215 ASN A CA 1
ATOM 1597 C C . ASN A 1 215 ? -5.185 18.345 20.750 1.00 81.81 215 ASN A C 1
ATOM 1599 O O . ASN A 1 215 ? -5.263 19.458 20.240 1.00 81.81 215 ASN A O 1
ATOM 1603 N N . GLU A 1 216 ? -5.589 17.241 20.119 1.00 80.31 216 GLU A N 1
ATOM 1604 C CA . GLU A 1 216 ? -6.160 17.193 18.763 1.00 80.31 216 GLU A CA 1
ATOM 1605 C C . GLU A 1 216 ? -7.683 16.953 18.791 1.00 80.31 216 GLU A C 1
ATOM 1607 O O . GLU A 1 216 ? -8.281 16.554 17.793 1.00 80.31 216 GLU A O 1
ATOM 1612 N N . GLY A 1 217 ? -8.316 17.195 19.945 1.00 89.44 217 GLY A N 1
ATOM 1613 C CA . GLY A 1 217 ? -9.731 16.939 20.194 1.00 89.44 217 GLY A CA 1
ATOM 1614 C C . GLY A 1 217 ? -9.981 15.565 20.812 1.00 89.44 217 GLY A C 1
ATOM 1615 O O . GLY A 1 217 ? -9.123 14.999 21.492 1.00 89.44 217 GLY A O 1
ATOM 1616 N N . TRP A 1 218 ? -11.182 15.029 20.598 1.00 94.56 218 TRP A N 1
ATOM 1617 C CA . TRP A 1 218 ? -11.593 13.742 21.159 1.00 94.56 218 TRP A CA 1
ATOM 1618 C C . TRP A 1 218 ? -10.704 12.592 20.681 1.00 94.56 218 TRP A C 1
ATOM 1620 O O . TRP A 1 218 ? -10.407 12.461 19.492 1.00 94.56 218 TRP A O 1
ATOM 1630 N N . GLN A 1 219 ? -10.317 11.732 21.617 1.00 95.31 219 GLN A N 1
ATOM 1631 C CA . GLN A 1 219 ? -9.542 10.528 21.368 1.00 95.31 219 GLN A CA 1
ATOM 1632 C C . GLN A 1 219 ? -10.058 9.369 22.218 1.00 95.31 219 GLN A C 1
ATOM 1634 O O . GLN A 1 219 ? -10.488 9.546 23.358 1.00 95.31 219 GLN A O 1
ATOM 1639 N N . PHE A 1 220 ? -10.003 8.170 21.657 1.00 94.38 220 PHE A N 1
ATOM 1640 C CA . PHE A 1 220 ? -10.431 6.951 22.318 1.00 94.38 220 PHE A CA 1
ATOM 1641 C C . PHE A 1 220 ? -9.232 6.051 22.605 1.00 94.38 220 PHE A C 1
ATOM 1643 O O . PHE A 1 220 ? -8.472 5.700 21.701 1.00 94.38 220 PHE A O 1
ATOM 1650 N N . GLN A 1 221 ? -9.056 5.695 23.875 1.00 94.56 221 GLN A N 1
ATOM 1651 C CA . GLN A 1 221 ? -7.929 4.900 24.345 1.00 94.56 221 GLN A CA 1
ATOM 1652 C C . GLN A 1 221 ? -8.119 3.411 24.033 1.00 94.56 221 GLN A C 1
ATOM 1654 O O . GLN A 1 221 ? -9.022 2.751 24.561 1.00 94.56 221 GLN A O 1
ATOM 1659 N N . ILE A 1 222 ? -7.201 2.866 23.233 1.00 93.69 222 ILE A N 1
ATOM 1660 C CA . ILE A 1 222 ? -7.129 1.442 22.898 1.00 93.69 222 ILE A CA 1
ATOM 1661 C C . ILE A 1 222 ? -6.330 0.702 23.971 1.00 93.69 222 ILE A C 1
ATOM 1663 O O . ILE A 1 222 ? -6.861 -0.188 24.641 1.00 93.69 222 ILE A O 1
ATOM 1667 N N . THR A 1 223 ? -5.087 1.131 24.204 1.00 91.75 223 THR A N 1
ATOM 1668 C CA . THR A 1 223 ? -4.226 0.599 25.268 1.00 91.75 223 THR A CA 1
ATOM 1669 C C . THR A 1 223 ? -3.696 1.727 26.150 1.00 91.75 223 THR A C 1
ATOM 1671 O O . THR A 1 223 ? -3.260 2.749 25.614 1.00 91.75 223 THR A O 1
ATOM 1674 N N . PRO A 1 224 ? -3.692 1.565 27.485 1.00 88.69 224 PRO A N 1
ATOM 1675 C CA . PRO A 1 224 ? -3.113 2.555 28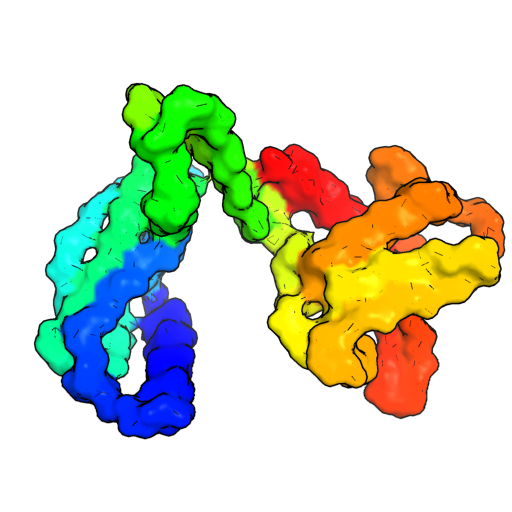.387 1.00 88.69 224 PRO A CA 1
ATOM 1676 C C . PRO A 1 224 ? -1.585 2.602 28.265 1.00 88.69 224 PRO A C 1
ATOM 1678 O O . PRO A 1 224 ? -0.961 1.647 27.797 1.00 88.69 224 PRO A O 1
ATOM 1681 N N . ALA A 1 225 ? -0.979 3.696 28.733 1.00 87.12 225 ALA A N 1
ATOM 1682 C CA . ALA A 1 225 ? 0.469 3.758 28.914 1.00 87.12 225 ALA A CA 1
ATOM 1683 C C . ALA A 1 225 ? 0.921 2.763 29.998 1.00 87.12 225 ALA A C 1
ATOM 1685 O O . ALA A 1 225 ? 0.284 2.632 31.045 1.00 87.12 225 ALA A O 1
ATOM 1686 N N . GLY A 1 226 ? 2.037 2.083 29.750 1.00 80.00 226 GLY A N 1
ATOM 1687 C CA . GLY A 1 226 ? 2.719 1.218 30.711 1.00 80.00 226 GLY A CA 1
ATOM 1688 C C . GLY A 1 226 ? 4.137 1.710 30.994 1.00 80.00 226 GLY A C 1
ATOM 1689 O O . GLY A 1 226 ? 4.592 2.689 30.409 1.00 80.00 226 GLY A O 1
ATOM 1690 N N . ASN A 1 227 ? 4.870 1.001 31.857 1.00 71.19 227 ASN A N 1
ATOM 1691 C CA . ASN A 1 227 ? 6.237 1.386 32.241 1.00 71.19 227 ASN A CA 1
ATOM 1692 C C . ASN A 1 227 ? 7.210 1.489 31.050 1.00 71.19 227 ASN A C 1
ATOM 1694 O O . ASN A 1 227 ? 8.144 2.282 31.102 1.00 71.19 227 ASN A O 1
ATOM 1698 N N . GLU A 1 228 ? 6.991 0.712 29.985 1.00 76.19 228 GLU A N 1
ATOM 1699 C CA . GLU A 1 228 ? 7.880 0.658 28.812 1.00 76.19 228 GLU A CA 1
ATOM 1700 C C . GLU A 1 228 ? 7.179 1.005 27.492 1.00 76.19 228 GLU A C 1
ATOM 1702 O O . GLU A 1 228 ? 7.808 0.989 26.430 1.00 76.19 228 GLU A O 1
ATOM 1707 N N . HIS A 1 229 ? 5.875 1.298 27.518 1.00 77.62 229 HIS A N 1
ATOM 1708 C CA . HIS A 1 229 ? 5.066 1.425 26.306 1.00 77.62 229 HIS A CA 1
ATOM 1709 C C . HIS A 1 229 ? 4.149 2.639 26.378 1.00 77.62 229 HIS A C 1
ATOM 1711 O O . HIS A 1 229 ? 3.554 2.939 27.414 1.00 77.62 229 HIS A O 1
ATOM 1717 N N . GLN A 1 230 ? 4.050 3.336 25.251 1.00 86.62 230 GLN A N 1
ATOM 1718 C CA . GLN A 1 230 ? 3.209 4.514 25.122 1.00 86.62 230 GLN A CA 1
ATOM 1719 C C . GLN A 1 230 ? 1.738 4.104 25.060 1.00 86.62 230 GLN A C 1
ATOM 1721 O O . GLN A 1 230 ? 1.395 3.001 24.635 1.00 86.62 230 GLN A O 1
ATOM 1726 N N . GLU A 1 231 ? 0.872 5.016 25.480 1.00 92.81 231 GLU A N 1
ATOM 1727 C CA . GLU A 1 231 ? -0.558 4.900 25.229 1.00 92.81 231 GLU A CA 1
ATOM 1728 C C . GLU A 1 231 ? -0.823 4.792 23.717 1.00 92.81 231 GLU A C 1
ATOM 1730 O O . GLU A 1 231 ? -0.177 5.479 22.921 1.00 92.81 231 GLU A O 1
ATOM 1735 N N . ILE A 1 232 ? -1.785 3.953 23.326 1.00 95.12 232 ILE A N 1
ATOM 1736 C CA . ILE A 1 232 ? -2.288 3.888 21.950 1.00 95.12 232 ILE A CA 1
ATOM 1737 C C . ILE A 1 232 ? -3.721 4.394 21.957 1.00 95.12 232 ILE A C 1
ATOM 1739 O O . ILE A 1 232 ? -4.597 3.823 22.614 1.00 95.12 232 ILE A O 1
ATOM 1743 N N . VAL A 1 233 ? -3.957 5.447 21.183 1.00 95.44 233 VAL A N 1
ATOM 1744 C CA . VAL A 1 233 ? -5.275 6.055 21.001 1.00 95.44 233 VAL A CA 1
ATOM 1745 C C . VAL A 1 233 ? -5.657 6.103 19.525 1.00 95.44 233 VAL A C 1
ATOM 1747 O O . VAL A 1 233 ? -4.794 6.071 18.648 1.00 95.44 233 VAL A O 1
ATOM 1750 N N . ILE A 1 234 ? -6.953 6.236 19.261 1.00 95.69 234 ILE A N 1
ATOM 1751 C CA . ILE A 1 234 ? -7.484 6.662 17.965 1.00 95.69 234 ILE A CA 1
ATOM 1752 C C . ILE A 1 234 ? -8.192 8.007 18.140 1.00 95.69 234 ILE A C 1
ATOM 1754 O O . ILE A 1 234 ? -9.064 8.156 18.997 1.00 95.69 234 ILE A O 1
ATOM 1758 N N . THR A 1 235 ? -7.775 9.014 17.380 1.00 96.06 235 THR A N 1
ATOM 1759 C CA . THR A 1 235 ? -8.288 10.388 17.494 1.00 96.06 235 THR A CA 1
ATOM 1760 C C . THR A 1 235 ? -9.455 10.645 16.540 1.00 96.06 235 THR A C 1
ATOM 1762 O O . THR A 1 235 ? -9.676 9.904 15.582 1.00 96.06 235 THR A O 1
ATOM 1765 N N . GLN A 1 236 ? -10.193 11.737 16.759 1.00 95.69 236 GLN A N 1
ATOM 1766 C CA . GLN A 1 236 ? -11.221 12.186 15.817 1.00 95.69 236 GLN A CA 1
ATOM 1767 C C . GLN A 1 236 ? -10.616 12.490 14.438 1.00 95.69 236 GLN A C 1
ATOM 1769 O O . GLN A 1 236 ? -11.210 12.146 13.421 1.00 95.69 236 GLN A O 1
ATOM 1774 N N . ALA A 1 237 ? -9.414 13.075 14.397 1.00 94.00 237 ALA A N 1
ATOM 1775 C CA . ALA A 1 237 ? -8.702 13.348 13.152 1.00 94.00 237 ALA A CA 1
ATOM 1776 C C . ALA A 1 237 ? -8.339 12.057 12.398 1.00 94.00 237 ALA A C 1
ATOM 1778 O O . ALA A 1 237 ? -8.468 12.013 11.171 1.00 94.00 237 ALA A O 1
ATOM 1779 N N . ASP A 1 238 ? -7.949 11.002 13.122 1.00 94.81 238 ASP A N 1
ATOM 1780 C CA . ASP A 1 238 ? -7.680 9.680 12.548 1.00 94.81 238 ASP A CA 1
ATOM 1781 C C . ASP A 1 238 ? -8.946 9.083 11.926 1.00 94.81 238 ASP A C 1
ATOM 1783 O O . ASP A 1 238 ? -8.919 8.628 10.781 1.00 94.81 238 ASP A O 1
ATOM 1787 N N . ILE A 1 239 ? -10.071 9.129 12.649 1.00 94.69 239 ILE A N 1
ATOM 1788 C CA . ILE A 1 239 ? -11.364 8.636 12.157 1.00 94.69 239 ILE A CA 1
ATOM 1789 C C . ILE A 1 239 ? -11.811 9.423 10.927 1.00 94.69 239 ILE A C 1
ATOM 1791 O O . ILE A 1 239 ? -12.181 8.823 9.920 1.00 94.69 239 ILE A O 1
ATOM 1795 N N . ASP A 1 240 ? -11.722 10.751 10.961 1.00 92.50 240 ASP A N 1
ATOM 1796 C CA . ASP A 1 240 ? -12.068 11.596 9.820 1.00 92.50 240 ASP A CA 1
ATOM 1797 C C . ASP A 1 240 ? -11.202 11.258 8.596 1.00 92.50 240 ASP A C 1
ATOM 1799 O O . ASP A 1 240 ? -11.685 11.273 7.460 1.00 92.50 240 ASP A O 1
ATOM 1803 N N . ASN A 1 241 ? -9.919 10.944 8.810 1.00 91.00 241 ASN A N 1
ATOM 1804 C CA . ASN A 1 241 ? -9.013 10.524 7.748 1.00 91.00 241 ASN A CA 1
ATOM 1805 C C . ASN A 1 241 ? -9.402 9.157 7.172 1.00 91.00 241 ASN A C 1
ATOM 1807 O O . ASN A 1 241 ? -9.538 9.029 5.957 1.00 91.00 241 ASN A O 1
ATOM 1811 N N . LEU A 1 242 ? -9.680 8.173 8.028 1.00 90.94 242 LEU A N 1
ATOM 1812 C CA . LEU A 1 242 ? -10.143 6.844 7.620 1.00 90.94 242 LEU A CA 1
ATOM 1813 C C . LEU A 1 242 ? -11.470 6.902 6.855 1.00 90.94 242 LEU A C 1
ATOM 1815 O O . LEU A 1 242 ? -11.615 6.243 5.827 1.00 90.94 242 LEU A O 1
ATOM 1819 N N . VAL A 1 243 ? -12.428 7.717 7.310 1.00 89.69 243 VAL A N 1
ATOM 1820 C CA . VAL A 1 243 ? -13.724 7.903 6.640 1.00 89.69 243 VAL A CA 1
ATOM 1821 C C . VAL A 1 243 ? -13.538 8.518 5.254 1.00 89.69 243 VAL A C 1
ATOM 1823 O O . VAL A 1 243 ? -14.152 8.041 4.299 1.00 89.69 243 VAL A O 1
ATOM 1826 N N . ARG A 1 244 ? -12.672 9.534 5.112 1.00 87.12 244 ARG A N 1
ATOM 1827 C CA . ARG A 1 244 ? -12.341 10.109 3.797 1.00 87.12 244 ARG A CA 1
ATOM 1828 C C . ARG A 1 244 ? -11.676 9.085 2.887 1.00 87.12 244 ARG A C 1
ATOM 1830 O O . ARG A 1 244 ? -12.093 8.965 1.739 1.00 87.12 244 ARG A O 1
ATOM 1837 N N . SER A 1 245 ? -10.709 8.323 3.395 1.00 85.81 245 SER A N 1
ATOM 1838 C CA . SER A 1 245 ? -10.032 7.300 2.596 1.00 85.81 245 SER A CA 1
ATOM 1839 C C . SER A 1 245 ? -10.966 6.196 2.146 1.00 85.81 245 SER A C 1
ATOM 1841 O O . SER A 1 245 ? -10.971 5.844 0.972 1.00 85.81 245 SER A O 1
ATOM 1843 N N . LYS A 1 246 ? -11.844 5.732 3.034 1.00 84.06 246 LYS A N 1
ATOM 1844 C CA . LYS A 1 246 ? -12.893 4.772 2.694 1.00 84.06 246 LYS A CA 1
ATOM 1845 C C . LYS A 1 246 ? -13.884 5.315 1.666 1.00 84.06 246 LYS A C 1
ATOM 1847 O O . LYS A 1 246 ? -14.423 4.535 0.899 1.00 84.06 246 LYS A O 1
ATOM 1852 N N . ALA A 1 247 ? -14.200 6.608 1.702 1.00 79.06 247 ALA A N 1
ATOM 1853 C CA . ALA A 1 247 ? -15.127 7.228 0.756 1.00 79.06 247 ALA A CA 1
ATOM 1854 C C . ALA A 1 247 ? -14.495 7.494 -0.619 1.00 79.06 247 ALA A C 1
ATOM 1856 O O . ALA A 1 247 ? -15.224 7.674 -1.590 1.00 79.06 247 ALA A O 1
ATOM 1857 N N . GLY A 1 248 ? -13.162 7.567 -0.686 1.00 73.75 248 GLY A N 1
ATOM 1858 C CA . GLY A 1 248 ? -12.431 7.695 -1.940 1.00 73.75 248 GLY A CA 1
ATOM 1859 C C . GLY A 1 248 ? -12.417 6.403 -2.755 1.00 73.75 248 GLY A C 1
ATOM 1860 O O . GLY A 1 248 ? -12.423 6.489 -3.978 1.00 73.75 248 GLY A O 1
ATOM 1861 N N . VAL A 1 249 ? -12.416 5.238 -2.100 1.00 72.69 249 VAL A N 1
ATOM 1862 C CA . VAL A 1 249 ? -12.486 3.902 -2.727 1.00 72.69 249 VAL A CA 1
ATOM 1863 C C . VAL A 1 249 ? -13.914 3.571 -3.155 1.00 72.69 249 VAL A C 1
ATOM 1865 O O . VAL A 1 249 ? -14.083 3.128 -4.311 1.00 72.69 249 VAL A O 1
#

Organism: NCBI:txid412755

InterPro domains:
  IPR027980 RamQ-like, C-terminal domain [PF14574] (108-248)
  IPR041414 RamQ-like, middle-like domain [PF17651] (1-102)
  IPR042259 RamQ-like, middle domain superfamily [G3DSA:3.30.420.480] (1-118)
  IPR052911 Corrinoid activation enzyme [PTHR42895] (4-248)

Secondary structure (DSSP, 8-state):
-HHHHHHHHHHHHHHHHHHT--GGG--EEEE---HHHHHHHHT---TTTTSTTT--S-S----EEGGGGT--S-TT-EEEEPPP-SSSS-HHHHHHHHHHTGGG-SS-EEEEEESSSEEEEEE-SS-EEEEEE---GGGGTTTSTTB--S-TTEEEEEEE-TTS-EEEEEGGGPPP-EE-HHHHHHHHHHHHHTTSB-TTS-B--S--TTEEEETTEEEEEEE---SSS--EEEEHHHHHHHHHHHHH-

Foldseek 3Di:
DVVVLVVLQVVVVVVCVVVVHALQVQQEDEDWDALVVVCVLQVHDLPQCPPPVRAGPFQADPKDQCVNSPHRGNRNHIYHYAGADGSGGTRNNVVVCVVVVQLAAPDWDWDWDAAQKTKIWIDHVVDIDIDIFGLGHLQCQPQWPQGHHQDFQAFQAWAQDPVRDIDTDHVVRDHHRGHHNNHLVRVQVRCDVVVCADPQQDGDPPVDPQWDQDPQGIWGWPDPDDPPHHTYIGGSSSSNSNVSSVVRD

Radius of gyration: 21.9 Å; chains: 1; bounding box: 48×35×56 Å

pLDDT: mean 93.37, std 5.59, range [71.19, 98.5]